Protein AF-A0A2V7YP14-F1 (afdb_monomer)

Nearest PDB structures (foldseek):
  4xvh-assembly1_A  TM=5.198E-01  e=1.723E-02  Chaetomium
  4fj0-assembly2_D  TM=4.001E-01  e=6.368E-02  Curvularia lunata
  8jj1-assembly1_B  TM=3.091E-01  e=5.991E-01  Homo sapiens
  4hxy-assembly1_A  TM=3.512E-01  e=1.432E+00  Streptomyces sp. HK803
  4hxy-assembly2_B  TM=4.100E-01  e=2.841E+00  Streptomyces sp. HK803

Secondary structure (DSSP, 8-state):
--TTSTTSSS----PPPHHHHTTSBPGGG-B-SSSGGG--SPPHHHHHHHHHHHTT---B-TTS-B-TT-BEEEEEESBHHHHHHHHHHHHHHHH-TTS-TTTEEEEE--BTT--SGGGSTTTHHHHHHHHIIIIITTTT--GGGEEEEEEE---SS----SSSTT-HHHHHHHHHHHHHHHHHHH-TT--EEEEE-----TT--SSSS-TTHHHHHHHHHHHHHHHHHHHHHHS----TTT----TTTTSS-EEEE------BTTB--TT-

pLDDT: mean 92.61, std 13.22, range [29.52, 98.94]

Structure (mmCIF, N/CA/C/O backbone):
data_AF-A0A2V7YP14-F1
#
_entry.id   AF-A0A2V7YP14-F1
#
loop_
_atom_site.group_PDB
_atom_site.id
_atom_site.type_symbol
_atom_site.label_atom_id
_atom_site.label_alt_id
_atom_site.label_comp_id
_atom_site.label_asym_id
_atom_site.label_entity_id
_atom_site.label_seq_id
_atom_site.pdbx_PDB_ins_code
_atom_site.Cartn_x
_atom_site.Cartn_y
_atom_site.Cartn_z
_atom_site.occupancy
_atom_site.B_iso_or_equiv
_atom_site.auth_seq_id
_atom_site.auth_comp_id
_atom_site.auth_asym_id
_atom_site.auth_atom_id
_atom_site.pdbx_PDB_model_num
ATOM 1 N N . MET A 1 1 ? 4.016 12.973 -39.812 1.00 40.44 1 MET A N 1
ATOM 2 C CA . MET A 1 1 ? 3.798 11.614 -39.272 1.00 40.44 1 MET A CA 1
ATOM 3 C C . MET A 1 1 ? 5.156 10.938 -39.253 1.00 40.44 1 MET A C 1
ATOM 5 O O . MET A 1 1 ? 5.637 10.530 -40.300 1.00 40.44 1 MET A O 1
ATOM 9 N N . ASN A 1 2 ? 5.838 10.985 -38.108 1.00 31.73 2 ASN A N 1
ATOM 10 C CA . ASN A 1 2 ? 7.250 10.614 -38.008 1.00 31.73 2 ASN A CA 1
ATOM 11 C C . ASN A 1 2 ? 7.376 9.122 -37.693 1.00 31.73 2 ASN A C 1
ATOM 13 O O . ASN A 1 2 ? 6.801 8.640 -36.719 1.00 31.73 2 ASN A O 1
ATOM 17 N N . GLY A 1 3 ? 8.146 8.415 -38.521 1.00 29.52 3 GLY A N 1
ATOM 18 C CA . GLY A 1 3 ? 8.345 6.961 -38.524 1.00 29.52 3 GLY A CA 1
ATOM 19 C C . GLY A 1 3 ? 9.030 6.351 -37.294 1.00 29.52 3 GLY A C 1
ATOM 20 O O . GLY A 1 3 ? 9.502 5.227 -37.384 1.00 29.52 3 GLY A O 1
ATOM 21 N N . ASN A 1 4 ? 9.046 7.043 -36.151 1.00 39.06 4 ASN A N 1
ATOM 22 C CA . ASN A 1 4 ? 9.537 6.512 -34.875 1.00 39.06 4 ASN A CA 1
ATOM 23 C C . ASN A 1 4 ? 8.432 5.871 -34.021 1.00 39.06 4 ASN A C 1
ATOM 25 O O . ASN A 1 4 ? 8.741 5.181 -33.058 1.00 39.06 4 ASN A O 1
ATOM 29 N N . VAL A 1 5 ? 7.154 6.044 -34.381 1.00 37.59 5 VAL A N 1
ATOM 30 C CA . VAL A 1 5 ? 6.031 5.387 -33.682 1.00 37.59 5 VAL A CA 1
ATOM 31 C C . VAL A 1 5 ? 5.830 3.939 -34.163 1.00 37.59 5 VAL A C 1
ATOM 33 O O . VAL A 1 5 ? 5.303 3.110 -33.430 1.00 37.59 5 VAL A O 1
ATOM 36 N N . LEU A 1 6 ? 6.311 3.586 -35.364 1.00 32.06 6 LEU A N 1
ATOM 37 C CA . LEU A 1 6 ? 6.122 2.242 -35.928 1.00 32.06 6 LEU A CA 1
ATOM 38 C C . LEU A 1 6 ? 7.100 1.175 -35.400 1.00 32.06 6 LEU A C 1
ATOM 40 O O . LEU A 1 6 ? 6.846 -0.008 -35.605 1.00 32.06 6 LEU A O 1
ATOM 44 N N . LEU A 1 7 ? 8.183 1.553 -34.709 1.00 31.78 7 LEU A N 1
ATOM 45 C CA . LEU A 1 7 ? 9.158 0.592 -34.165 1.00 31.78 7 LEU A CA 1
ATOM 46 C C . LEU A 1 7 ? 8.883 0.154 -32.716 1.00 31.78 7 LEU A C 1
ATOM 48 O O . LEU A 1 7 ? 9.524 -0.777 -32.243 1.00 31.78 7 LEU A O 1
ATOM 52 N N . ALA A 1 8 ? 7.904 0.752 -32.030 1.00 37.50 8 ALA A N 1
ATOM 53 C CA . ALA A 1 8 ? 7.493 0.325 -30.686 1.00 37.50 8 ALA A CA 1
ATOM 54 C C . ALA A 1 8 ? 6.423 -0.790 -30.693 1.00 37.50 8 ALA A C 1
ATOM 56 O O . ALA A 1 8 ? 6.075 -1.318 -29.643 1.00 37.50 8 ALA A O 1
ATOM 57 N N . ILE A 1 9 ? 5.908 -1.176 -31.868 1.00 39.56 9 ILE A N 1
ATOM 58 C CA . ILE A 1 9 ? 4.815 -2.161 -32.005 1.00 39.56 9 ILE A CA 1
ATOM 59 C C . ILE A 1 9 ? 5.338 -3.598 -32.231 1.00 39.56 9 ILE A C 1
ATOM 61 O O . ILE A 1 9 ? 4.572 -4.555 -32.219 1.00 39.56 9 ILE A O 1
ATOM 65 N N . LEU A 1 10 ? 6.652 -3.801 -32.362 1.00 35.38 10 LEU A N 1
ATOM 66 C CA . LEU A 1 10 ? 7.247 -5.101 -32.712 1.00 35.38 10 LEU A CA 1
ATOM 67 C C . LEU A 1 10 ? 8.386 -5.515 -31.768 1.00 35.38 10 LEU A C 1
ATOM 69 O O . LEU A 1 10 ? 9.453 -5.906 -32.219 1.00 35.38 10 LEU A O 1
ATOM 73 N N . ALA A 1 11 ? 8.151 -5.426 -30.456 1.00 40.97 11 ALA A N 1
ATOM 74 C CA . ALA A 1 11 ? 8.771 -6.280 -29.432 1.00 40.97 11 ALA A CA 1
ATOM 75 C C . ALA A 1 11 ? 8.178 -5.982 -28.042 1.00 40.97 11 ALA A C 1
ATOM 77 O O . ALA A 1 11 ? 8.911 -5.742 -27.087 1.00 40.97 11 ALA A O 1
ATOM 78 N N . VAL A 1 12 ? 6.851 -6.049 -27.877 1.00 46.91 12 VAL A N 1
ATOM 79 C CA . VAL A 1 12 ? 6.361 -6.524 -26.575 1.00 46.91 12 VAL A CA 1
ATOM 80 C C . VAL A 1 12 ? 6.662 -8.015 -26.600 1.00 46.91 12 VAL A C 1
ATOM 82 O O . VAL A 1 12 ? 5.845 -8.817 -27.048 1.00 46.91 12 VAL A O 1
ATOM 85 N N . SER A 1 13 ? 7.888 -8.396 -26.233 1.00 53.19 13 SER A N 1
ATOM 86 C CA . SER A 1 13 ? 8.121 -9.757 -25.771 1.00 53.19 13 SER A CA 1
ATOM 87 C C . SER A 1 13 ? 7.045 -10.008 -24.728 1.00 53.19 13 SER A C 1
ATOM 89 O O . SER A 1 13 ? 7.015 -9.292 -23.732 1.00 53.19 13 SER A O 1
ATOM 91 N N . ILE A 1 14 ? 6.129 -10.921 -25.047 1.00 71.81 14 ILE A N 1
ATOM 92 C CA . ILE A 1 14 ? 5.163 -11.590 -24.172 1.00 71.81 14 ILE A CA 1
ATOM 93 C C . ILE A 1 14 ? 5.682 -11.509 -22.723 1.00 71.81 14 ILE A C 1
ATOM 95 O O . ILE A 1 14 ? 6.568 -12.267 -22.332 1.00 71.81 14 ILE A O 1
ATOM 99 N N . LEU A 1 15 ? 5.253 -10.471 -21.986 1.00 85.00 15 LEU A N 1
ATOM 100 C CA . LEU A 1 15 ? 5.770 -10.193 -20.646 1.00 85.00 15 LEU A CA 1
ATOM 101 C C . LEU A 1 15 ? 5.211 -11.274 -19.734 1.00 85.00 15 LEU A C 1
ATOM 103 O O . LEU A 1 15 ? 3.998 -11.407 -19.594 1.00 85.00 15 LEU A O 1
ATOM 107 N N . ILE A 1 16 ? 6.096 -12.076 -19.153 1.00 89.06 16 ILE A N 1
ATOM 108 C CA . ILE A 1 16 ? 5.710 -13.087 -18.170 1.00 89.06 16 ILE A CA 1
ATOM 109 C C . ILE A 1 16 ? 5.219 -12.339 -16.926 1.00 89.06 16 ILE A C 1
ATOM 111 O O . ILE A 1 16 ? 5.916 -11.415 -16.508 1.00 89.06 16 ILE A O 1
ATOM 115 N N . PRO A 1 17 ? 4.065 -12.695 -16.329 1.00 92.81 17 PRO A N 1
ATOM 116 C CA . PRO A 1 17 ? 3.631 -12.104 -15.070 1.00 92.81 17 PRO A CA 1
ATOM 117 C C . PRO A 1 17 ? 4.761 -12.068 -14.041 1.00 92.81 17 PRO A C 1
ATOM 119 O O . PRO A 1 17 ? 5.557 -12.998 -13.939 1.00 92.81 17 PRO A O 1
ATOM 122 N N . PHE A 1 18 ? 4.856 -10.995 -13.264 1.00 93.38 18 PHE A N 1
ATOM 123 C CA . PHE A 1 18 ? 6.005 -10.763 -12.389 1.00 93.38 18 PHE A CA 1
ATOM 124 C C . PHE A 1 18 ? 6.169 -11.862 -11.330 1.00 93.38 18 PHE A C 1
ATOM 126 O O . PHE A 1 18 ? 7.298 -12.229 -11.006 1.00 93.38 18 PHE A O 1
ATOM 133 N N . ASN A 1 19 ? 5.064 -12.424 -10.828 1.00 94.00 19 ASN A N 1
ATOM 134 C CA . ASN A 1 19 ? 5.069 -13.584 -9.932 1.00 94.00 19 ASN A CA 1
ATOM 135 C C . ASN A 1 19 ? 5.523 -14.882 -10.632 1.00 94.00 19 ASN A C 1
ATOM 137 O O . ASN A 1 19 ? 6.062 -15.765 -9.972 1.00 94.00 19 ASN A O 1
ATOM 141 N N . ASP A 1 20 ? 5.387 -14.982 -11.951 1.00 93.06 20 ASP A N 1
ATOM 142 C CA . ASP A 1 20 ? 5.769 -16.162 -12.737 1.00 93.06 20 ASP A CA 1
ATOM 143 C C . ASP A 1 20 ? 7.162 -16.040 -13.369 1.00 93.06 20 ASP A C 1
ATOM 145 O O . ASP A 1 20 ? 7.777 -17.040 -13.734 1.00 93.06 20 ASP A O 1
ATOM 149 N N . LEU A 1 21 ? 7.690 -14.818 -13.483 1.00 91.06 21 LEU A N 1
ATOM 150 C CA . LEU A 1 21 ? 9.010 -14.555 -14.053 1.00 91.06 21 LEU A CA 1
ATOM 151 C C . LEU A 1 21 ? 10.129 -15.199 -13.210 1.00 91.06 21 LEU A C 1
ATOM 153 O O . LEU A 1 21 ? 11.147 -15.641 -13.749 1.00 91.06 21 LEU A O 1
ATOM 157 N N . GLY A 1 22 ? 9.939 -15.287 -11.890 1.00 87.62 22 GLY A N 1
ATOM 158 C CA . GLY A 1 22 ? 10.875 -15.943 -10.978 1.00 87.62 22 GLY A CA 1
ATOM 159 C C . GLY A 1 22 ? 12.315 -15.415 -11.111 1.00 87.62 22 GLY A C 1
ATOM 160 O O . GLY A 1 22 ? 12.514 -14.204 -11.226 1.00 87.62 22 GLY A O 1
ATOM 161 N N . PRO A 1 23 ? 13.343 -16.285 -11.112 1.00 84.50 23 PRO A N 1
ATOM 162 C CA . PRO A 1 23 ? 14.739 -15.873 -11.265 1.00 84.50 23 PRO A CA 1
ATOM 163 C C . PRO A 1 23 ? 15.136 -15.595 -12.723 1.00 84.50 23 PRO A C 1
ATOM 165 O O . PRO A 1 23 ? 16.305 -15.316 -12.991 1.00 84.50 23 PRO A O 1
ATOM 168 N N . SER A 1 24 ? 14.212 -15.688 -13.686 1.00 83.88 24 SER A N 1
ATOM 169 C CA . SER A 1 24 ? 14.512 -15.272 -15.057 1.00 83.88 24 SER A CA 1
ATOM 170 C C . SER A 1 24 ? 14.592 -13.744 -15.125 1.00 83.88 24 SER A C 1
ATOM 172 O O . SER A 1 24 ? 13.789 -13.055 -14.491 1.00 83.88 24 SER A O 1
ATOM 174 N N . PRO A 1 25 ? 15.571 -13.181 -15.851 1.00 80.31 25 PRO A N 1
ATOM 175 C CA . PRO A 1 25 ? 15.725 -11.742 -15.907 1.00 80.31 25 PRO A CA 1
ATOM 176 C C . PRO A 1 25 ? 14.619 -11.122 -16.771 1.00 80.31 25 PRO A C 1
ATOM 178 O O . PRO A 1 25 ? 14.436 -11.479 -17.934 1.00 80.31 25 PRO A O 1
ATOM 181 N N . TYR A 1 26 ? 13.925 -10.134 -16.215 1.00 85.94 26 TYR A N 1
ATOM 182 C CA . TYR A 1 26 ? 13.406 -9.011 -16.983 1.00 85.94 26 TYR A CA 1
ATOM 183 C C . TYR A 1 26 ? 14.579 -8.240 -17.615 1.00 85.94 26 TYR A C 1
ATOM 185 O O . TYR A 1 26 ? 15.753 -8.444 -17.277 1.00 85.94 26 TYR A O 1
ATOM 193 N N . ALA A 1 27 ? 14.264 -7.329 -18.536 1.00 78.50 27 ALA A N 1
ATOM 194 C CA . ALA A 1 27 ? 15.242 -6.425 -19.118 1.00 78.50 27 ALA A CA 1
ATOM 195 C C . ALA A 1 27 ? 16.160 -5.814 -18.040 1.00 78.50 27 ALA A C 1
ATOM 197 O O . ALA A 1 27 ? 15.753 -5.548 -16.907 1.00 78.50 27 ALA A O 1
ATOM 198 N N . TYR A 1 28 ? 17.428 -5.609 -18.408 1.00 84.31 28 TYR A N 1
ATOM 199 C CA . TYR A 1 28 ? 18.448 -4.974 -17.560 1.00 84.31 28 TYR A CA 1
ATOM 200 C C . TYR A 1 28 ? 18.884 -5.785 -16.325 1.00 84.31 28 TYR A C 1
ATOM 202 O O . TYR A 1 28 ? 19.613 -5.265 -15.484 1.00 84.31 28 TYR A O 1
ATOM 210 N N . GLY A 1 29 ? 18.501 -7.065 -16.239 1.00 84.56 29 GLY A N 1
ATOM 211 C CA . GLY A 1 29 ? 18.963 -7.980 -15.191 1.00 84.56 2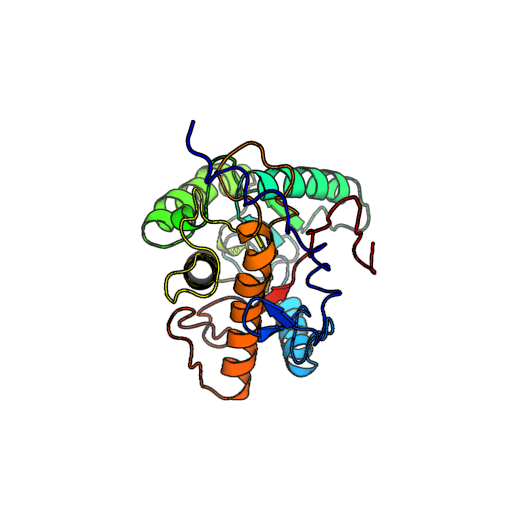9 GLY A CA 1
ATOM 212 C C . GLY A 1 29 ? 18.156 -7.912 -13.894 1.00 84.56 29 GLY A C 1
ATOM 213 O O . GLY A 1 29 ? 18.603 -8.436 -12.876 1.00 84.56 29 GLY A O 1
ATOM 214 N N . TYR A 1 30 ? 16.979 -7.281 -13.911 1.00 89.75 30 TYR A N 1
ATOM 215 C CA . TYR A 1 30 ? 16.033 -7.381 -12.800 1.00 89.75 30 TYR A CA 1
ATOM 216 C C . TYR A 1 30 ? 15.313 -8.720 -12.837 1.00 89.75 30 TYR A C 1
ATOM 218 O O . TYR A 1 30 ? 15.004 -9.220 -13.907 1.00 89.75 30 TYR A O 1
ATOM 226 N N . PHE A 1 31 ? 14.995 -9.284 -11.679 1.00 90.19 31 PHE A N 1
ATOM 227 C CA . PHE A 1 31 ? 14.296 -10.565 -11.588 1.00 90.19 31 PHE A CA 1
ATOM 228 C C . PHE A 1 31 ? 12.824 -10.370 -11.220 1.00 90.19 31 PHE A C 1
ATOM 230 O O . PHE A 1 31 ? 12.442 -9.326 -10.681 1.00 90.19 31 PHE A O 1
ATOM 237 N N . GLY A 1 32 ? 12.013 -11.390 -11.479 1.00 91.44 32 GLY A N 1
ATOM 238 C CA . GLY A 1 32 ? 10.647 -11.502 -10.980 1.00 91.44 32 GLY A CA 1
ATOM 239 C C . GLY A 1 32 ? 10.585 -12.079 -9.571 1.00 91.44 32 GLY A C 1
ATOM 240 O O . GLY A 1 32 ? 11.574 -12.053 -8.833 1.00 91.44 32 GLY A O 1
ATOM 241 N N . GLY A 1 33 ? 9.415 -12.604 -9.220 1.00 94.38 33 GLY A N 1
ATOM 242 C CA . GLY A 1 33 ? 9.059 -13.068 -7.885 1.00 94.38 33 GLY A CA 1
ATOM 243 C C . GLY A 1 33 ? 8.666 -11.914 -6.969 1.00 94.38 33 GLY A C 1
ATOM 244 O O . GLY A 1 33 ? 9.296 -10.853 -6.963 1.00 94.38 33 GLY A O 1
ATOM 245 N N . LEU A 1 34 ? 7.618 -12.115 -6.174 1.00 96.25 34 LEU A N 1
ATOM 246 C CA . LEU A 1 34 ? 7.132 -11.097 -5.241 1.00 96.25 34 LEU A CA 1
ATOM 247 C C . LEU A 1 34 ? 8.150 -10.816 -4.113 1.00 96.25 34 LEU A C 1
ATOM 249 O O . LEU A 1 34 ? 8.318 -9.677 -3.679 1.00 96.25 34 LEU A O 1
ATOM 253 N N . TYR A 1 35 ? 8.889 -11.823 -3.667 1.00 96.94 35 TYR A N 1
ATOM 254 C CA . TYR A 1 35 ? 9.833 -11.740 -2.553 1.00 96.94 35 TYR A CA 1
ATOM 255 C C . TYR A 1 35 ? 11.266 -12.043 -3.004 1.00 96.94 35 TYR A C 1
ATOM 257 O O . TYR A 1 35 ? 11.646 -11.747 -4.135 1.00 96.94 35 TYR A O 1
ATOM 265 N N . GLU A 1 36 ? 12.111 -12.515 -2.096 1.00 94.44 36 GLU A N 1
ATOM 266 C CA . GLU A 1 36 ? 13.539 -12.748 -2.314 1.00 94.44 36 GLU A CA 1
ATOM 267 C C . GLU A 1 36 ? 13.773 -13.886 -3.316 1.00 94.44 36 GLU A C 1
ATOM 269 O O . GLU A 1 36 ? 12.926 -14.762 -3.484 1.00 94.44 36 GLU A O 1
ATOM 274 N N . ASP A 1 37 ? 14.904 -13.835 -4.024 1.00 90.62 37 ASP A N 1
ATOM 275 C CA . ASP A 1 37 ? 15.408 -14.922 -4.881 1.00 90.62 37 ASP A CA 1
ATOM 276 C C . ASP A 1 37 ? 14.438 -15.441 -5.961 1.00 90.62 37 ASP A C 1
ATOM 278 O O . ASP A 1 37 ? 14.515 -16.586 -6.400 1.00 90.62 37 ASP A O 1
ATOM 282 N N . GLY A 1 38 ? 13.508 -14.594 -6.411 1.00 91.31 38 GLY A N 1
ATOM 283 C CA . GLY A 1 38 ? 12.508 -14.981 -7.410 1.00 91.31 38 GLY A CA 1
ATOM 284 C C . GLY A 1 38 ? 11.322 -15.764 -6.842 1.00 91.31 38 GLY A C 1
ATOM 285 O O . GLY A 1 38 ? 10.523 -16.293 -7.608 1.00 91.31 38 GLY A O 1
ATOM 286 N N . SER A 1 39 ? 11.187 -15.839 -5.519 1.00 94.38 39 SER A N 1
ATOM 287 C CA . SER A 1 39 ? 10.095 -16.536 -4.841 1.00 94.38 39 SER A CA 1
ATOM 288 C C . SER A 1 39 ? 8.838 -15.673 -4.710 1.00 94.38 39 SER A C 1
ATOM 290 O O . SER A 1 39 ? 8.912 -14.451 -4.595 1.00 94.38 39 SER A O 1
ATOM 292 N N . ASN A 1 40 ? 7.673 -16.319 -4.640 1.00 96.00 40 ASN A N 1
ATOM 293 C CA . ASN A 1 40 ? 6.413 -15.692 -4.215 1.00 96.00 40 ASN A CA 1
ATOM 294 C C . ASN A 1 40 ? 6.092 -15.956 -2.739 1.00 96.00 40 ASN A C 1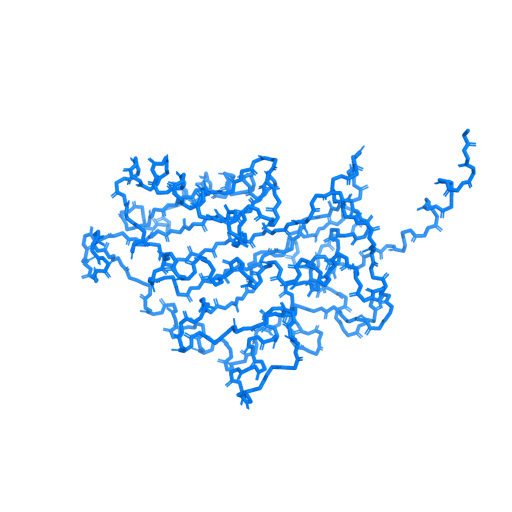
ATOM 296 O O . ASN A 1 40 ? 5.096 -15.460 -2.216 1.00 96.00 40 ASN A O 1
ATOM 300 N N . THR A 1 41 ? 6.930 -16.732 -2.054 1.00 96.25 41 THR A N 1
ATOM 301 C CA . THR A 1 41 ? 6.775 -17.035 -0.635 1.00 96.25 41 THR A CA 1
ATOM 302 C C . THR A 1 41 ? 7.341 -15.901 0.202 1.00 96.25 41 THR A C 1
ATOM 304 O O . THR A 1 41 ? 8.502 -15.520 0.060 1.00 96.25 41 THR A O 1
ATOM 307 N N . ILE A 1 42 ? 6.520 -15.390 1.114 1.00 97.94 42 ILE A N 1
ATOM 308 C CA . ILE A 1 42 ? 6.962 -14.426 2.112 1.00 97.94 42 ILE A CA 1
ATOM 309 C C . ILE A 1 42 ? 8.064 -15.042 2.998 1.00 97.94 42 ILE A C 1
ATOM 311 O O . ILE A 1 42 ? 7.887 -16.160 3.491 1.00 97.94 42 ILE A O 1
ATOM 315 N N . PRO A 1 43 ? 9.199 -14.356 3.227 1.00 98.44 43 PRO A N 1
ATOM 316 C CA . PRO A 1 43 ? 10.244 -14.887 4.094 1.00 98.44 43 PRO A CA 1
ATOM 317 C C . PRO A 1 43 ? 9.735 -15.133 5.518 1.00 98.44 43 PRO A C 1
ATOM 319 O O . PRO A 1 43 ? 8.922 -14.365 6.032 1.00 98.44 43 PRO A O 1
ATOM 322 N N . ALA A 1 44 ? 10.198 -16.212 6.155 1.00 98.38 44 ALA A N 1
ATOM 323 C CA . ALA A 1 44 ? 9.616 -16.712 7.405 1.00 98.38 44 ALA A CA 1
ATOM 324 C C . ALA A 1 44 ? 9.667 -15.699 8.563 1.00 98.38 44 ALA A C 1
ATOM 326 O O . ALA A 1 44 ? 8.712 -15.578 9.330 1.00 98.38 44 ALA A O 1
ATOM 327 N N . ASP A 1 45 ? 10.756 -14.945 8.674 1.00 98.31 45 ASP A N 1
ATOM 328 C CA . ASP A 1 45 ? 10.922 -13.881 9.664 1.00 98.31 45 ASP A CA 1
ATOM 329 C C . ASP A 1 45 ? 10.011 -12.678 9.377 1.00 98.31 45 ASP A C 1
ATOM 331 O O . ASP A 1 45 ? 9.378 -12.147 10.292 1.00 98.31 45 ASP A O 1
ATOM 335 N N . HIS A 1 46 ? 9.866 -12.300 8.104 1.00 98.69 46 HIS A N 1
ATOM 336 C CA . HIS A 1 46 ? 8.947 -11.241 7.687 1.00 98.69 46 HIS A CA 1
ATOM 337 C C . HIS A 1 46 ? 7.484 -11.635 7.920 1.00 98.69 46 HIS A C 1
ATOM 339 O O . HIS A 1 46 ? 6.700 -10.820 8.403 1.00 98.69 46 HIS A O 1
ATOM 345 N N . LEU A 1 47 ? 7.122 -12.896 7.661 1.00 98.69 47 LEU A N 1
ATOM 346 C CA . LEU A 1 47 ? 5.804 -13.455 7.974 1.00 98.69 47 LEU A CA 1
ATOM 347 C C . LEU A 1 47 ? 5.532 -13.461 9.479 1.00 98.69 47 LEU A C 1
ATOM 349 O O . LEU A 1 47 ? 4.463 -13.026 9.902 1.00 98.69 47 LEU A O 1
ATOM 353 N N . ALA A 1 48 ? 6.485 -13.912 10.297 1.00 98.75 48 ALA A N 1
ATOM 354 C CA . ALA A 1 48 ? 6.341 -13.906 11.752 1.00 98.75 48 ALA A CA 1
ATOM 355 C C . ALA A 1 48 ? 6.138 -12.481 12.300 1.00 98.75 48 ALA A C 1
ATOM 357 O O . ALA A 1 48 ? 5.288 -12.257 13.173 1.00 98.75 48 ALA A O 1
ATOM 358 N N . ALA A 1 49 ? 6.856 -11.497 11.748 1.00 98.75 49 ALA A N 1
ATOM 359 C CA . ALA A 1 49 ? 6.641 -10.089 12.061 1.00 98.75 49 ALA A CA 1
ATOM 360 C C . ALA A 1 49 ? 5.242 -9.621 11.629 1.00 98.75 49 ALA A C 1
ATOM 362 O O . ALA A 1 49 ? 4.544 -8.989 12.421 1.00 98.75 49 ALA A O 1
ATOM 363 N N . GLY A 1 50 ? 4.796 -9.984 10.424 1.00 98.69 50 GLY A N 1
ATOM 364 C CA . GLY A 1 50 ? 3.456 -9.677 9.919 1.00 98.69 50 GLY A CA 1
ATOM 365 C C . GLY A 1 50 ? 2.339 -10.247 10.790 1.00 98.69 50 GLY A C 1
ATOM 366 O O . GLY A 1 50 ? 1.417 -9.521 11.148 1.00 98.69 50 GLY A O 1
ATOM 367 N N . LEU A 1 51 ? 2.451 -11.506 11.219 1.00 98.75 51 LEU A N 1
ATOM 368 C CA . LEU A 1 51 ? 1.504 -12.135 12.149 1.00 98.75 51 LEU A CA 1
ATOM 369 C C . LEU A 1 51 ? 1.486 -11.428 13.512 1.00 98.75 51 LEU A C 1
ATOM 371 O O . LEU A 1 51 ? 0.417 -11.198 14.076 1.00 98.75 51 LEU A O 1
ATOM 375 N N . SER A 1 52 ? 2.652 -11.006 14.010 1.00 98.62 52 SER A N 1
ATOM 376 C CA . SER A 1 52 ? 2.744 -10.212 15.243 1.00 98.62 52 SER A CA 1
ATOM 377 C C . SER A 1 52 ? 2.058 -8.849 15.102 1.00 98.62 52 SER A C 1
ATOM 379 O O . SER A 1 52 ? 1.423 -8.375 16.040 1.00 98.62 52 SER A O 1
ATOM 381 N N . ARG A 1 53 ? 2.142 -8.218 13.924 1.00 98.62 53 ARG A N 1
ATOM 382 C CA . ARG A 1 53 ? 1.436 -6.963 13.614 1.00 98.62 53 ARG A CA 1
ATOM 383 C C . ARG A 1 53 ? -0.061 -7.174 13.454 1.00 98.62 53 ARG A C 1
ATOM 385 O O . ARG A 1 53 ? -0.836 -6.365 13.958 1.00 98.62 53 ARG A O 1
ATOM 392 N N . ALA A 1 54 ? -0.461 -8.269 12.817 1.00 98.62 54 ALA A N 1
ATOM 393 C CA . ALA A 1 54 ? -1.858 -8.639 12.651 1.00 98.62 54 ALA A CA 1
ATOM 394 C C . ALA A 1 54 ? -2.552 -8.850 14.004 1.00 98.62 54 ALA A C 1
ATOM 396 O O . ALA A 1 54 ? -3.671 -8.386 14.188 1.00 98.62 54 ALA A O 1
ATOM 397 N N . ALA A 1 55 ? -1.863 -9.439 14.986 1.00 98.50 55 ALA A N 1
ATOM 398 C CA . ALA A 1 55 ? -2.384 -9.606 16.344 1.00 98.50 55 ALA A CA 1
ATOM 399 C C . ALA A 1 55 ? -2.679 -8.277 17.079 1.00 98.50 55 ALA A C 1
ATOM 401 O O . ALA A 1 55 ? -3.403 -8.272 18.072 1.00 98.50 55 ALA A O 1
ATOM 402 N N . LEU A 1 56 ? -2.135 -7.146 16.607 1.00 98.25 56 LEU A N 1
ATOM 403 C CA . LEU A 1 56 ? -2.407 -5.809 17.154 1.00 98.25 56 LEU A CA 1
ATOM 404 C C . LEU A 1 56 ? -3.611 -5.118 16.494 1.00 98.25 56 LEU A C 1
ATOM 406 O O . LEU A 1 56 ? -4.016 -4.037 16.946 1.00 98.25 56 LEU A O 1
ATOM 410 N N . ILE A 1 57 ? -4.160 -5.713 15.432 1.00 98.75 57 ILE A N 1
ATOM 411 C CA . ILE A 1 57 ? -5.373 -5.249 14.766 1.00 98.75 57 ILE A CA 1
ATOM 412 C C . ILE A 1 57 ? -6.561 -5.742 15.585 1.00 98.75 57 ILE A C 1
ATOM 414 O O . ILE A 1 57 ? -6.901 -6.921 15.583 1.00 98.75 57 ILE A O 1
ATOM 418 N N . VAL A 1 58 ? -7.180 -4.818 16.307 1.00 98.56 58 VAL A N 1
ATOM 419 C CA . VAL A 1 58 ? -8.312 -5.090 17.199 1.00 98.56 58 VAL A CA 1
ATOM 420 C C . VAL A 1 58 ? -9.331 -3.966 17.068 1.00 98.56 58 VAL A C 1
ATOM 422 O O . VAL A 1 58 ? -8.951 -2.858 16.681 1.00 98.56 58 VAL A O 1
ATOM 425 N N . PRO A 1 59 ? -10.613 -4.182 17.390 1.00 98.75 59 PRO A N 1
ATOM 426 C CA . PRO A 1 59 ? -11.576 -3.090 17.394 1.00 98.75 59 PRO A CA 1
ATOM 427 C C . PRO A 1 59 ? -11.128 -1.993 18.371 1.00 98.75 59 PRO A C 1
ATOM 429 O O . PRO A 1 59 ? -10.731 -2.271 19.506 1.00 98.75 59 PRO A O 1
ATOM 432 N N . ARG A 1 60 ? -11.115 -0.737 17.909 1.00 98.75 60 ARG A N 1
ATOM 433 C CA . ARG A 1 60 ? -10.660 0.432 18.681 1.00 98.75 60 ARG A CA 1
ATOM 434 C C . ARG A 1 60 ? -11.752 1.476 18.795 1.00 98.75 60 ARG A C 1
ATOM 436 O O . ARG A 1 60 ? -12.537 1.640 17.868 1.00 98.75 60 ARG A O 1
ATOM 443 N N . ASP A 1 61 ? -11.811 2.193 19.905 1.00 98.75 61 ASP A N 1
ATOM 444 C CA . ASP A 1 61 ? -12.667 3.371 20.039 1.00 98.75 61 ASP A CA 1
ATOM 445 C C . ASP A 1 61 ? -12.148 4.554 19.194 1.00 98.75 61 ASP A C 1
ATOM 447 O O . ASP A 1 61 ? -11.089 4.486 18.561 1.00 98.75 61 ASP A O 1
ATOM 451 N N . SER A 1 62 ? -12.882 5.669 19.187 1.00 98.25 62 SER A N 1
ATOM 452 C CA . SER A 1 62 ? -12.501 6.876 18.439 1.00 98.25 62 SER A CA 1
ATOM 453 C C . SER A 1 62 ? -11.190 7.513 18.926 1.00 98.25 62 SER A C 1
ATOM 455 O O . SER A 1 62 ? -10.543 8.240 18.164 1.00 98.25 62 SER A O 1
ATOM 457 N N . ASN A 1 63 ? -10.751 7.208 20.150 1.00 98.38 63 ASN A N 1
ATOM 458 C CA . ASN A 1 63 ? -9.478 7.647 20.719 1.00 98.38 63 ASN A CA 1
ATOM 459 C C . ASN A 1 63 ? -8.312 6.702 20.388 1.00 98.38 63 ASN A C 1
ATOM 461 O O . ASN A 1 63 ? -7.161 7.054 20.659 1.00 98.38 63 ASN A O 1
ATOM 465 N N . GLY A 1 64 ? -8.580 5.564 19.741 1.00 98.38 64 GLY A N 1
ATOM 466 C CA . GLY A 1 64 ? -7.590 4.574 19.324 1.00 98.38 64 GLY A CA 1
ATOM 467 C C . GLY A 1 64 ? -7.287 3.501 20.371 1.00 98.38 64 GLY A C 1
ATOM 468 O O . GLY A 1 64 ? -6.360 2.710 20.162 1.00 98.38 64 GLY A O 1
ATOM 469 N N . HIS A 1 65 ? -8.029 3.448 21.478 1.00 98.50 65 HIS A N 1
ATOM 470 C CA . HIS A 1 65 ? -7.863 2.422 22.507 1.00 98.50 65 HIS A CA 1
ATOM 471 C C . HIS A 1 65 ? -8.649 1.160 22.137 1.00 98.50 65 HIS A C 1
ATOM 473 O O . HIS A 1 65 ? -9.751 1.282 21.604 1.00 98.50 65 HIS A O 1
ATOM 479 N N . PRO A 1 66 ? -8.120 -0.053 22.394 1.00 98.50 66 PRO A N 1
ATOM 480 C CA . PRO A 1 66 ? -8.881 -1.283 22.196 1.00 98.50 66 PRO A CA 1
ATOM 481 C C . PRO A 1 66 ? -10.225 -1.236 22.933 1.00 98.50 66 PRO A C 1
ATOM 483 O O . PRO A 1 66 ? -10.275 -0.882 24.110 1.00 98.50 66 PRO A O 1
ATOM 486 N N . SER A 1 67 ? -11.303 -1.594 22.244 1.00 98.25 67 SER A N 1
ATOM 487 C CA . SER A 1 67 ? -12.661 -1.599 22.789 1.00 98.25 67 SER A CA 1
ATOM 488 C C . SER A 1 67 ? -13.483 -2.695 22.112 1.00 98.25 67 SER A C 1
ATOM 490 O O . SER A 1 67 ? -13.507 -2.716 20.886 1.00 98.25 67 SER A O 1
ATOM 492 N N . PRO A 1 68 ? -14.210 -3.557 22.848 1.00 96.25 68 PRO A N 1
ATOM 493 C CA . PRO A 1 68 ? -15.072 -4.580 22.247 1.00 96.25 68 PRO A CA 1
ATOM 494 C C . PRO A 1 68 ? -16.155 -4.033 21.305 1.00 96.25 68 PRO A C 1
ATOM 496 O O . PRO A 1 68 ? -16.578 -4.736 20.399 1.00 96.25 68 PRO A O 1
ATOM 499 N N . SER A 1 69 ? -16.592 -2.784 21.497 1.00 96.62 69 SER A N 1
ATOM 500 C CA . SER A 1 69 ? -17.549 -2.086 20.619 1.00 96.62 69 SER A CA 1
ATOM 501 C C . SER A 1 69 ? -16.877 -1.150 19.607 1.00 96.62 69 SER A C 1
ATOM 503 O O . SER A 1 69 ? -17.538 -0.337 18.957 1.00 96.62 69 SER A O 1
ATOM 505 N N . GLY A 1 70 ? -15.547 -1.206 19.523 1.00 98.38 70 GLY A N 1
ATOM 506 C CA . GLY A 1 70 ? -14.744 -0.381 18.639 1.00 98.38 70 GLY A CA 1
ATOM 507 C C . GLY A 1 70 ? -14.859 -0.780 17.170 1.00 98.38 70 GLY A C 1
ATOM 508 O O . GLY A 1 70 ? -15.618 -1.667 16.793 1.00 98.38 70 GLY A O 1
ATOM 509 N N . LYS A 1 71 ? -14.057 -0.121 16.332 1.00 98.81 71 LYS A N 1
ATOM 510 C CA . LYS A 1 71 ? -13.974 -0.371 14.893 1.00 98.81 71 LYS A CA 1
ATOM 511 C C . LYS A 1 71 ? -12.548 -0.676 14.453 1.00 98.81 71 LYS A C 1
ATOM 513 O O . LYS A 1 71 ? -11.577 -0.208 15.055 1.00 98.81 71 LYS A O 1
ATOM 518 N N . ILE A 1 72 ? -12.442 -1.442 13.379 1.00 98.88 72 ILE A N 1
ATOM 519 C CA . ILE A 1 72 ? -11.233 -1.697 12.606 1.00 98.88 72 ILE A CA 1
ATOM 520 C C . ILE A 1 72 ? -11.453 -1.050 11.246 1.00 98.88 72 ILE A C 1
ATOM 522 O O . ILE A 1 72 ? -12.265 -1.532 10.461 1.00 98.88 72 ILE A O 1
ATOM 526 N N . VAL A 1 73 ? -10.751 0.046 10.960 1.00 98.88 73 VAL A N 1
ATOM 527 C CA . VAL A 1 73 ? -10.855 0.690 9.650 1.00 98.88 73 VAL A CA 1
ATOM 528 C C . VAL A 1 73 ? -9.815 0.098 8.697 1.00 98.88 73 VAL A C 1
ATOM 530 O O . VAL A 1 73 ? -8.607 0.159 8.961 1.00 98.88 73 VAL A O 1
ATOM 533 N N . PHE A 1 74 ? -10.312 -0.458 7.591 1.00 98.81 74 PHE A N 1
ATOM 534 C CA . PHE A 1 74 ? -9.546 -0.879 6.420 1.00 98.81 74 PHE A CA 1
ATOM 535 C C . PHE A 1 74 ? -9.645 0.215 5.353 1.00 98.81 74 PHE A C 1
ATOM 537 O O . PHE A 1 74 ? -10.735 0.512 4.864 1.00 98.81 74 PHE A O 1
ATOM 544 N N . LEU A 1 75 ? -8.517 0.826 5.000 1.00 98.81 75 LEU A N 1
ATOM 545 C CA . LEU A 1 75 ? -8.444 1.933 4.047 1.00 98.81 75 LEU A CA 1
ATOM 546 C C . LEU A 1 75 ? -7.884 1.451 2.704 1.00 98.81 75 LEU A C 1
ATOM 548 O O . LEU A 1 75 ? -6.880 0.746 2.687 1.00 98.81 75 LEU A O 1
ATOM 552 N N . THR A 1 76 ? -8.440 1.878 1.573 1.00 98.75 76 THR A N 1
ATOM 553 C CA . THR A 1 76 ? -7.748 1.754 0.277 1.00 98.75 76 THR A CA 1
ATOM 554 C C . THR A 1 76 ? -7.214 3.106 -0.172 1.00 98.75 76 THR A C 1
ATOM 556 O O . THR A 1 76 ? -7.895 4.121 -0.041 1.00 98.75 76 THR A O 1
ATOM 559 N N . ALA A 1 77 ? -5.980 3.143 -0.672 1.00 98.75 77 ALA A N 1
ATOM 560 C CA . ALA A 1 77 ? -5.314 4.356 -1.137 1.00 98.75 77 ALA A CA 1
ATOM 561 C C . ALA A 1 77 ? -4.699 4.121 -2.516 1.00 98.75 77 ALA A C 1
ATOM 563 O O . ALA A 1 77 ? -4.012 3.128 -2.746 1.00 98.75 77 ALA A O 1
ATOM 564 N N . GLY A 1 78 ? -4.930 5.042 -3.442 1.00 98.19 78 GLY A N 1
ATOM 565 C CA . GLY A 1 78 ? -4.437 4.888 -4.800 1.00 98.19 78 GLY A CA 1
ATOM 566 C C . GLY A 1 78 ? -5.102 5.822 -5.787 1.00 98.19 78 GLY A C 1
ATOM 567 O O . GLY A 1 78 ? -5.438 6.959 -5.451 1.00 98.19 78 GLY A O 1
ATOM 568 N N . PHE A 1 79 ? -5.273 5.327 -7.005 1.00 96.88 79 PHE A N 1
ATOM 569 C CA . PHE A 1 79 ? -5.803 6.066 -8.147 1.00 96.88 79 PHE A CA 1
ATOM 570 C C . PHE A 1 79 ? -7.107 5.435 -8.655 1.00 96.88 79 PHE A C 1
ATOM 572 O O . PHE A 1 79 ? -7.657 4.536 -8.021 1.00 96.88 79 PHE A O 1
ATOM 579 N N . GLY A 1 80 ? -7.616 5.892 -9.798 1.00 96.00 80 GLY A N 1
ATOM 580 C CA . GLY A 1 80 ? -8.931 5.487 -10.307 1.00 96.00 80 GLY A CA 1
ATOM 581 C C . GLY A 1 80 ? -9.131 3.984 -10.519 1.00 96.00 80 GLY A C 1
ATOM 582 O O . GLY A 1 80 ? -10.222 3.454 -10.318 1.00 96.00 80 GLY A O 1
ATOM 583 N N . GLU A 1 81 ? -8.081 3.252 -10.892 1.00 94.06 81 GLU A N 1
ATOM 584 C CA . GLU A 1 81 ? -8.156 1.790 -10.991 1.00 94.06 81 GLU A CA 1
ATOM 585 C C . GLU A 1 81 ? -8.317 1.144 -9.615 1.00 94.06 81 GLU A C 1
ATOM 587 O O . GLU A 1 81 ? -9.201 0.309 -9.424 1.00 94.06 81 GLU A O 1
ATOM 592 N N . THR A 1 82 ? -7.527 1.594 -8.640 1.00 97.31 82 THR A N 1
ATOM 593 C CA . THR A 1 82 ? -7.633 1.166 -7.245 1.00 97.31 82 THR A CA 1
ATOM 594 C C . THR A 1 82 ? -9.022 1.454 -6.698 1.00 97.31 82 THR A C 1
ATOM 596 O O . THR A 1 82 ? -9.598 0.595 -6.038 1.00 97.31 82 THR A O 1
ATOM 599 N N . GLU A 1 83 ? -9.592 2.621 -7.008 1.00 98.06 83 GLU A N 1
ATOM 600 C CA . GLU A 1 83 ? -10.950 2.996 -6.613 1.00 98.06 83 GLU A CA 1
ATOM 601 C C . GLU A 1 83 ? -11.976 1.986 -7.141 1.00 98.06 83 GLU A C 1
ATOM 603 O O . GLU A 1 83 ? -12.759 1.440 -6.361 1.00 98.06 83 GLU A O 1
ATOM 608 N N . ARG A 1 84 ? -11.941 1.685 -8.444 1.00 97.50 84 ARG A N 1
ATOM 609 C CA . ARG A 1 84 ? -12.868 0.734 -9.078 1.00 97.50 84 ARG A CA 1
ATOM 610 C C . ARG A 1 84 ? -12.741 -0.675 -8.512 1.00 97.50 84 ARG A C 1
ATOM 612 O O . ARG A 1 84 ? -13.759 -1.289 -8.195 1.00 97.50 84 ARG A O 1
ATOM 619 N N . ILE A 1 85 ? -11.516 -1.182 -8.371 1.00 97.06 85 ILE A N 1
ATOM 620 C CA . ILE A 1 85 ? -11.294 -2.532 -7.839 1.00 97.06 85 ILE A CA 1
ATOM 621 C C . ILE A 1 85 ? -11.712 -2.587 -6.365 1.00 97.06 85 ILE A C 1
ATOM 623 O O . ILE A 1 85 ? -12.357 -3.546 -5.950 1.00 97.06 85 ILE A O 1
ATOM 627 N N . SER A 1 86 ? -11.422 -1.539 -5.588 1.00 98.00 86 SER A N 1
ATOM 628 C CA . SER A 1 86 ? -11.848 -1.436 -4.187 1.00 98.00 86 SER A CA 1
ATOM 629 C C . SER A 1 86 ? -13.367 -1.430 -4.053 1.00 98.00 86 SER A C 1
ATOM 631 O O . SER A 1 86 ? -13.890 -2.121 -3.187 1.00 98.00 86 SER A O 1
ATOM 633 N N . ASN A 1 87 ? -14.088 -0.715 -4.922 1.00 98.19 87 ASN A N 1
ATOM 634 C CA . ASN A 1 87 ? -15.552 -0.714 -4.911 1.00 98.19 87 ASN A CA 1
ATOM 635 C C . ASN A 1 87 ? -16.114 -2.124 -5.139 1.00 98.19 87 ASN A C 1
ATOM 637 O O . ASN A 1 87 ? -16.921 -2.589 -4.335 1.00 98.19 87 ASN A O 1
ATOM 641 N N . ALA A 1 88 ? -15.615 -2.835 -6.156 1.00 98.00 88 ALA A N 1
ATOM 642 C CA . ALA A 1 88 ? -16.021 -4.214 -6.425 1.00 98.00 88 ALA A CA 1
ATOM 643 C C . ALA A 1 88 ? -15.665 -5.165 -5.266 1.00 98.00 88 ALA A C 1
ATOM 645 O O . ALA A 1 88 ? -16.485 -5.982 -4.849 1.00 98.00 88 ALA A O 1
ATOM 646 N N . PHE A 1 89 ? -14.462 -5.037 -4.699 1.00 97.31 89 PHE A N 1
ATOM 647 C CA . PHE A 1 89 ? -14.046 -5.812 -3.532 1.00 97.31 89 PHE A CA 1
ATOM 648 C C . PHE A 1 89 ? -14.948 -5.545 -2.319 1.00 97.31 89 PHE A C 1
ATOM 650 O O . PHE A 1 89 ? -15.365 -6.485 -1.647 1.00 97.31 89 PHE A O 1
ATOM 657 N N . PHE A 1 90 ? -15.301 -4.287 -2.056 1.00 97.62 90 PHE A N 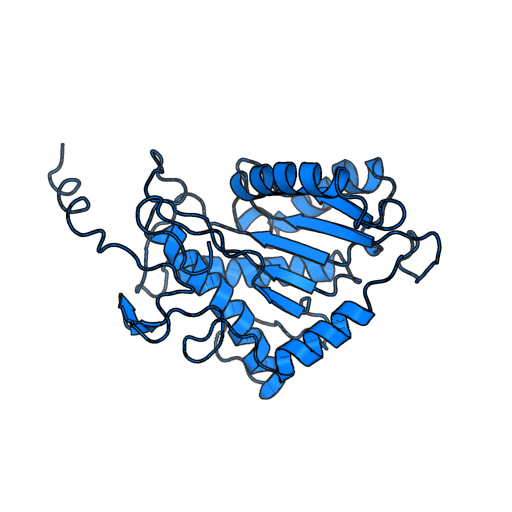1
ATOM 658 C CA . PHE A 1 90 ? -16.161 -3.923 -0.932 1.00 97.62 90 PHE A CA 1
ATOM 659 C C . PHE A 1 90 ? -17.607 -4.382 -1.130 1.00 97.62 90 PHE A C 1
ATOM 661 O O . PHE A 1 90 ? -18.257 -4.709 -0.140 1.00 97.62 90 PHE A O 1
ATOM 668 N N . ASP A 1 91 ? -18.113 -4.437 -2.365 1.00 97.94 91 ASP A N 1
ATOM 669 C CA . ASP A 1 91 ? -19.415 -5.048 -2.666 1.00 97.94 91 ASP A CA 1
ATOM 670 C C . ASP A 1 91 ? -19.419 -6.541 -2.309 1.00 97.94 91 ASP A C 1
ATOM 672 O O . ASP A 1 91 ? -20.330 -7.009 -1.624 1.00 97.94 91 ASP A O 1
ATOM 676 N N . LEU A 1 92 ? -18.370 -7.273 -2.703 1.00 97.81 92 LEU A N 1
ATOM 677 C CA . LEU A 1 92 ? -18.207 -8.688 -2.358 1.00 97.81 92 LEU A CA 1
ATOM 678 C C . LEU A 1 92 ? -18.071 -8.887 -0.846 1.00 97.81 92 LEU A C 1
ATOM 680 O O . LEU A 1 92 ? -18.752 -9.734 -0.275 1.00 97.81 92 LEU A O 1
ATOM 684 N N . ALA A 1 93 ? -17.234 -8.082 -0.190 1.00 97.31 93 ALA A N 1
ATOM 685 C CA . ALA A 1 93 ? -17.016 -8.165 1.247 1.00 97.31 93 ALA A CA 1
ATOM 686 C C . ALA A 1 93 ? -18.295 -7.855 2.036 1.00 97.31 93 ALA A C 1
ATOM 688 O O . ALA A 1 93 ? -18.596 -8.577 2.977 1.00 97.31 93 ALA A O 1
ATOM 689 N N . ARG A 1 94 ? -19.090 -6.855 1.622 1.00 95.81 94 ARG A N 1
ATOM 690 C CA . ARG A 1 94 ? -20.397 -6.537 2.232 1.00 95.81 94 ARG A CA 1
ATOM 691 C C . ARG A 1 94 ? -21.410 -7.680 2.122 1.00 95.81 94 ARG A C 1
ATOM 693 O O . ARG A 1 94 ? -22.267 -7.803 2.989 1.00 95.81 94 ARG A O 1
ATOM 700 N N . ALA A 1 95 ? -21.325 -8.498 1.075 1.00 97.00 95 ALA A N 1
ATOM 701 C CA . ALA A 1 95 ? -22.198 -9.655 0.886 1.00 97.00 95 ALA A CA 1
ATOM 702 C C . ALA A 1 95 ? -21.695 -10.930 1.592 1.00 97.00 95 ALA A C 1
ATOM 704 O O . ALA A 1 95 ? -22.440 -11.906 1.689 1.00 97.00 95 ALA A O 1
ATOM 705 N N . ASP A 1 96 ? -20.447 -10.951 2.069 1.00 97.88 96 ASP A N 1
ATOM 706 C CA . ASP A 1 96 ? -19.822 -12.139 2.645 1.00 97.88 96 ASP A CA 1
ATOM 707 C C . ASP A 1 96 ? -20.110 -12.252 4.157 1.00 97.88 96 ASP A C 1
ATOM 709 O O . ASP A 1 96 ? -19.666 -11.403 4.935 1.00 97.88 96 ASP A O 1
ATOM 713 N N . PRO A 1 97 ? -20.804 -13.307 4.628 1.00 97.25 97 PRO A N 1
ATOM 714 C CA . PRO A 1 97 ? -21.107 -13.486 6.050 1.00 97.25 97 PRO A CA 1
ATOM 715 C C . PRO A 1 97 ? -19.873 -13.794 6.914 1.00 97.25 97 PRO A C 1
ATOM 717 O O . PRO A 1 97 ? -19.984 -13.831 8.136 1.00 97.25 97 PRO A O 1
ATOM 720 N N . ARG A 1 98 ? -18.704 -14.049 6.310 1.00 96.81 98 ARG A N 1
ATOM 721 C CA . ARG A 1 98 ? -17.438 -14.261 7.031 1.00 96.81 98 ARG A CA 1
ATOM 722 C C . ARG A 1 98 ? -16.778 -12.952 7.463 1.00 96.81 98 ARG A C 1
ATOM 724 O O . ARG A 1 98 ? -15.853 -12.991 8.272 1.00 96.81 98 ARG A O 1
ATOM 731 N N . VAL A 1 99 ? -17.205 -11.816 6.911 1.00 97.31 99 VAL A N 1
ATOM 732 C CA . VAL A 1 99 ? -16.728 -10.493 7.323 1.00 97.31 99 VAL A CA 1
ATOM 733 C C . VAL A 1 99 ? -17.460 -10.079 8.596 1.00 97.31 99 VAL A C 1
ATOM 735 O O . VAL A 1 99 ? -18.681 -10.178 8.686 1.00 97.31 99 VAL A O 1
ATOM 738 N N . ASP A 1 100 ? -16.709 -9.604 9.588 1.00 97.12 100 ASP A N 1
ATOM 739 C CA . ASP A 1 100 ? -17.279 -8.990 10.785 1.00 97.12 100 ASP A CA 1
ATOM 740 C C . ASP A 1 100 ? -17.795 -7.586 10.438 1.00 97.12 100 ASP A C 1
ATOM 742 O O . ASP A 1 100 ? -17.056 -6.599 10.472 1.00 97.12 100 ASP A O 1
ATOM 746 N N . HIS A 1 101 ? -19.071 -7.519 10.061 1.00 96.56 101 HIS A N 1
ATOM 747 C CA . HIS A 1 101 ? -19.753 -6.281 9.670 1.00 96.56 101 HIS A CA 1
ATOM 748 C C . HIS A 1 101 ? -19.987 -5.315 10.836 1.00 96.56 101 HIS A C 1
ATOM 750 O O . HIS A 1 101 ? -20.290 -4.142 10.605 1.00 96.56 101 HIS A O 1
ATOM 756 N N . ASP A 1 102 ? -19.827 -5.775 12.078 1.00 96.38 102 ASP A N 1
ATOM 757 C CA . ASP A 1 102 ? -19.974 -4.935 13.262 1.00 96.38 102 ASP A CA 1
ATOM 758 C C . ASP A 1 102 ? -18.660 -4.228 13.595 1.00 96.38 102 ASP A C 1
ATOM 760 O O . ASP A 1 102 ? -18.667 -3.039 13.925 1.00 96.38 102 ASP A O 1
ATOM 764 N N . ALA A 1 103 ? -17.522 -4.912 13.493 1.00 97.88 103 ALA A N 1
ATOM 765 C CA . ALA A 1 103 ? -16.224 -4.331 13.819 1.00 97.88 103 ALA A CA 1
ATOM 766 C C . ALA A 1 103 ? -15.529 -3.680 12.617 1.00 97.88 103 ALA A C 1
ATOM 768 O O . ALA A 1 103 ? -14.852 -2.663 12.789 1.00 97.88 103 ALA A O 1
ATOM 769 N N . VAL A 1 104 ? -15.649 -4.236 11.409 1.00 98.38 104 VAL A N 1
ATOM 770 C CA . VAL A 1 104 ? -14.853 -3.802 10.251 1.00 98.38 104 VAL A CA 1
ATOM 771 C C . VAL A 1 104 ? -15.567 -2.704 9.469 1.00 98.38 104 VAL A C 1
ATOM 773 O O . VAL A 1 104 ? -16.699 -2.858 9.024 1.00 98.38 104 VAL A O 1
ATOM 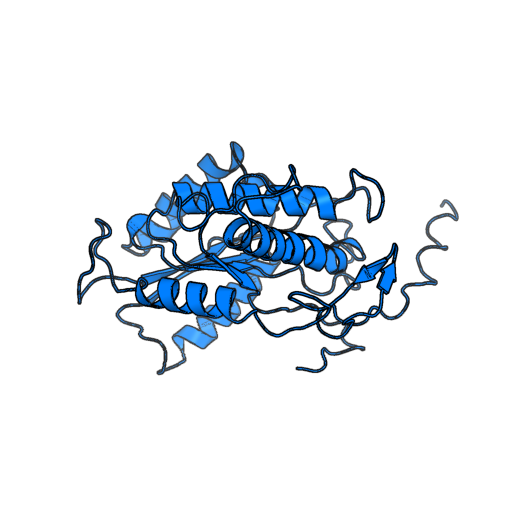776 N N . VAL A 1 105 ? -14.866 -1.592 9.243 1.00 98.62 105 VAL A N 1
ATOM 777 C CA . VAL A 1 105 ? -15.330 -0.483 8.402 1.00 98.62 105 VAL A CA 1
ATOM 778 C C . VAL A 1 105 ? -14.363 -0.313 7.239 1.00 98.62 105 VAL A C 1
ATOM 780 O O . VAL A 1 105 ? -13.177 -0.050 7.428 1.00 98.62 105 VAL A O 1
ATOM 783 N N . MET A 1 106 ? -14.873 -0.463 6.022 1.00 98.62 106 MET A N 1
ATOM 784 C CA . MET A 1 106 ? -14.093 -0.340 4.793 1.00 98.62 106 MET A CA 1
ATOM 785 C C . MET A 1 106 ? -14.247 1.065 4.205 1.00 98.62 106 MET A C 1
ATOM 787 O O . MET A 1 106 ? -15.364 1.516 3.958 1.00 98.62 106 MET A O 1
ATOM 791 N N . ILE A 1 107 ? -13.130 1.758 3.979 1.00 98.75 107 ILE A N 1
ATOM 792 C CA . ILE A 1 107 ? -13.092 3.137 3.480 1.00 98.75 107 ILE A CA 1
ATOM 793 C C . ILE A 1 107 ? -12.277 3.188 2.193 1.00 98.75 107 ILE A C 1
ATOM 795 O O . ILE A 1 107 ? -11.080 2.902 2.197 1.00 98.75 107 ILE A O 1
ATOM 799 N N . ASN A 1 108 ? -12.921 3.582 1.093 1.00 98.69 108 ASN A N 1
ATOM 800 C CA . ASN A 1 108 ? -12.256 3.734 -0.195 1.00 98.69 108 ASN A CA 1
ATOM 801 C C . ASN A 1 108 ? -11.770 5.173 -0.349 1.00 98.69 108 ASN A C 1
ATOM 803 O O . ASN A 1 108 ? -12.572 6.073 -0.590 1.00 98.69 108 ASN A O 1
ATOM 807 N N . ALA A 1 109 ? -10.473 5.402 -0.149 1.00 98.56 109 ALA A N 1
ATOM 808 C CA . ALA A 1 109 ? -9.862 6.717 -0.314 1.00 98.56 109 ALA A CA 1
ATOM 809 C C . ALA A 1 109 ? -9.103 6.870 -1.639 1.00 98.56 109 ALA A C 1
ATOM 811 O O . ALA A 1 109 ? -8.647 7.979 -1.940 1.00 98.56 109 ALA A O 1
ATOM 812 N N . ALA A 1 110 ? -8.985 5.798 -2.429 1.00 98.38 110 ALA A N 1
ATOM 813 C CA . ALA A 1 110 ? -8.528 5.889 -3.806 1.00 98.38 110 ALA A CA 1
ATOM 814 C C . ALA A 1 110 ? -9.511 6.723 -4.638 1.00 98.38 110 ALA A C 1
ATOM 816 O O . ALA A 1 110 ? -10.707 6.753 -4.353 1.00 98.38 110 ALA A O 1
ATOM 817 N N . HIS A 1 111 ? -8.992 7.436 -5.637 1.00 96.88 111 HIS A N 1
ATOM 818 C CA . HIS A 1 111 ? -9.799 8.377 -6.406 1.00 96.88 111 HIS A CA 1
ATOM 819 C C . HIS A 1 111 ? -9.301 8.507 -7.850 1.00 96.88 111 HIS A C 1
ATOM 821 O O . HIS A 1 111 ? -8.095 8.559 -8.110 1.00 96.88 111 HIS A O 1
ATOM 827 N N . GLU A 1 112 ? -10.229 8.598 -8.796 1.00 93.69 112 GLU A N 1
ATOM 828 C CA . GLU A 1 112 ? -9.958 8.892 -10.203 1.00 93.69 112 GLU A CA 1
ATOM 829 C C . GLU A 1 112 ? -9.169 10.201 -10.380 1.00 93.69 112 GLU A C 1
ATOM 831 O O . GLU A 1 112 ? -9.378 11.190 -9.676 1.00 93.69 112 GLU A O 1
ATOM 836 N N . GLY A 1 113 ? -8.227 10.216 -11.323 1.00 92.44 113 GLY A N 1
ATOM 837 C CA . GLY A 1 113 ? -7.357 11.372 -11.558 1.00 92.44 113 GLY A CA 1
ATOM 838 C C . GLY A 1 113 ? -6.209 11.557 -10.556 1.00 92.44 113 GLY A C 1
ATOM 839 O O . GLY A 1 113 ? -5.412 12.475 -10.736 1.00 92.44 113 GLY A O 1
ATOM 840 N N . TYR A 1 114 ? -6.083 10.710 -9.528 1.00 96.75 114 TYR A N 1
ATOM 841 C CA . TYR A 1 114 ? -4.919 10.722 -8.635 1.00 96.75 114 TYR A CA 1
ATOM 842 C C . TYR A 1 114 ? -3.724 9.985 -9.244 1.00 96.75 114 TYR A C 1
ATOM 844 O O . TYR A 1 114 ? -3.873 9.083 -10.065 1.00 96.75 114 TYR A O 1
ATOM 852 N N . ASP A 1 115 ? -2.532 10.349 -8.790 1.00 97.00 115 ASP A N 1
ATOM 853 C CA . ASP A 1 115 ? -1.296 9.590 -8.950 1.00 97.00 115 ASP A CA 1
ATOM 854 C C . ASP A 1 115 ? -0.569 9.506 -7.599 1.00 97.00 115 ASP A C 1
ATOM 856 O O . ASP A 1 115 ? -1.139 9.802 -6.549 1.00 97.00 115 ASP A O 1
ATOM 860 N N . SER A 1 116 ? 0.687 9.073 -7.582 1.00 97.56 116 SER A N 1
ATOM 861 C CA . SER A 1 116 ? 1.466 8.966 -6.349 1.00 97.56 116 SER A CA 1
ATOM 862 C C . SER A 1 116 ? 1.685 10.315 -5.646 1.00 97.56 116 SER A C 1
ATOM 864 O O . SER A 1 116 ? 1.783 10.336 -4.418 1.00 97.56 116 SER A O 1
ATOM 866 N N . ALA A 1 117 ? 1.693 11.443 -6.367 1.00 97.50 117 ALA A N 1
ATOM 867 C CA . ALA A 1 117 ? 2.068 12.741 -5.812 1.00 97.50 117 ALA A CA 1
ATOM 868 C C . ALA A 1 117 ? 1.089 13.216 -4.731 1.00 97.50 117 ALA A C 1
ATOM 870 O O . ALA A 1 117 ? 1.514 13.715 -3.692 1.00 97.50 117 ALA A O 1
ATOM 871 N N . VAL A 1 118 ? -0.218 12.995 -4.910 1.00 98.12 118 VAL A N 1
ATOM 872 C CA . VAL A 1 118 ? -1.249 13.389 -3.923 1.00 98.12 118 VAL A CA 1
ATOM 873 C C . VAL A 1 118 ? -1.196 12.592 -2.616 1.00 98.12 118 VAL A C 1
ATOM 875 O O . VAL A 1 118 ? -1.881 12.936 -1.652 1.00 98.12 118 VAL A O 1
ATOM 878 N N . TRP A 1 119 ? -0.403 11.523 -2.572 1.00 98.38 119 TRP A N 1
ATOM 879 C CA . TRP A 1 119 ? -0.164 10.723 -1.374 1.00 98.38 119 TRP A CA 1
ATOM 880 C C . TRP A 1 119 ? 1.191 11.017 -0.727 1.00 98.38 119 TRP A C 1
ATOM 882 O O . TRP A 1 119 ? 1.453 10.534 0.374 1.00 98.38 119 TRP A O 1
ATOM 892 N N . THR A 1 120 ? 2.035 11.826 -1.369 1.00 97.94 120 THR A N 1
ATOM 893 C CA . THR A 1 120 ? 3.353 12.216 -0.858 1.00 97.94 120 THR A CA 1
ATOM 894 C C . THR A 1 120 ? 3.351 13.636 -0.288 1.00 97.94 120 THR A C 1
ATOM 896 O O . THR A 1 120 ? 2.672 14.506 -0.836 1.00 97.94 120 THR A O 1
ATOM 899 N N . PRO A 1 121 ? 4.108 13.917 0.789 1.00 96.25 121 PRO A N 1
ATOM 900 C CA . PRO A 1 121 ? 4.225 15.274 1.309 1.00 96.25 121 PRO A CA 1
ATOM 901 C C . PRO A 1 121 ? 4.892 16.240 0.313 1.00 96.25 121 PRO A C 1
ATOM 903 O O . PRO A 1 121 ? 5.833 15.840 -0.377 1.00 96.25 121 PRO A O 1
ATOM 906 N N . PRO A 1 122 ? 4.490 17.526 0.302 1.00 96.62 122 PRO A N 1
ATOM 907 C CA . PRO A 1 122 ? 3.449 18.127 1.150 1.00 96.62 122 PRO A CA 1
ATOM 908 C C . PRO A 1 122 ? 2.006 17.923 0.646 1.00 96.62 122 PRO A C 1
ATOM 910 O O . PRO A 1 122 ? 1.058 18.221 1.369 1.00 96.62 122 PRO A O 1
ATOM 913 N N . GLN A 1 123 ? 1.801 17.428 -0.578 1.00 96.75 123 GLN A N 1
ATOM 914 C CA . GLN A 1 123 ? 0.470 17.315 -1.194 1.00 96.75 123 GLN A CA 1
ATOM 915 C C . GLN A 1 123 ? -0.461 16.360 -0.428 1.00 96.75 123 GLN A C 1
ATOM 917 O O . GLN A 1 123 ? -1.677 16.576 -0.403 1.00 96.75 123 GLN A O 1
ATOM 922 N N . SER A 1 124 ? 0.105 15.356 0.246 1.00 98.19 124 SER A N 1
ATOM 923 C CA . SER A 1 124 ? -0.627 14.413 1.094 1.00 98.19 124 SER A CA 1
ATOM 924 C C . SER A 1 124 ? -1.488 15.081 2.158 1.00 98.19 124 SER A C 1
ATOM 926 O O . SER A 1 124 ? -2.551 14.558 2.473 1.00 98.19 124 SER A O 1
ATOM 928 N N . ASP A 1 125 ? -1.088 16.231 2.703 1.00 97.50 125 ASP A N 1
ATOM 929 C CA . ASP A 1 125 ? -1.796 16.853 3.828 1.00 97.50 125 ASP A CA 1
ATOM 930 C C . ASP A 1 125 ? -3.215 17.278 3.444 1.00 97.50 125 ASP A C 1
ATOM 932 O O . ASP A 1 125 ? -4.175 17.042 4.184 1.00 97.50 125 ASP A O 1
ATOM 936 N N . VAL A 1 126 ? -3.367 17.852 2.247 1.00 97.81 126 VAL A N 1
ATOM 937 C CA . VAL A 1 126 ? -4.673 18.261 1.714 1.00 97.81 126 VAL A CA 1
ATOM 938 C C . VAL A 1 126 ? -5.556 17.036 1.483 1.00 97.81 126 VAL A C 1
ATOM 940 O O . VAL A 1 126 ? -6.721 17.029 1.886 1.00 97.81 126 VAL A O 1
ATOM 943 N N . ASN A 1 127 ? -5.002 15.976 0.890 1.00 98.25 127 ASN A N 1
ATOM 944 C CA . ASN A 1 127 ? -5.751 14.751 0.623 1.00 98.25 127 ASN A CA 1
ATOM 945 C C . ASN A 1 127 ? -6.143 14.016 1.920 1.00 98.25 127 ASN A C 1
ATOM 947 O O . ASN A 1 127 ? -7.287 13.597 2.069 1.00 98.25 127 ASN A O 1
ATOM 951 N N . LEU A 1 128 ? -5.248 13.915 2.904 1.00 98.62 128 LEU A N 1
ATOM 952 C CA . LEU A 1 128 ? -5.532 13.270 4.192 1.00 98.62 128 LEU A CA 1
ATOM 953 C C . LEU A 1 128 ? -6.578 14.044 5.007 1.00 98.62 128 LEU A C 1
ATOM 955 O O . LEU A 1 128 ? -7.432 13.429 5.645 1.00 98.62 128 LEU A O 1
ATOM 959 N N . ASN A 1 129 ? -6.585 15.380 4.935 1.00 98.69 129 ASN A N 1
ATOM 960 C CA . ASN A 1 129 ? -7.664 16.188 5.509 1.00 98.69 129 ASN A CA 1
ATOM 961 C C . ASN A 1 129 ? -9.004 15.928 4.806 1.00 98.69 129 ASN A C 1
ATOM 963 O O . ASN A 1 129 ? -10.006 15.702 5.482 1.00 98.69 129 ASN A O 1
ATOM 967 N N . ARG A 1 130 ? -9.018 15.852 3.468 1.00 98.25 130 ARG A N 1
ATOM 968 C CA . ARG A 1 130 ? -10.217 15.452 2.714 1.00 98.25 130 ARG A CA 1
ATOM 969 C C . ARG A 1 130 ? -10.717 14.077 3.160 1.00 98.25 130 ARG A C 1
ATOM 971 O O . ARG A 1 130 ? -11.912 13.929 3.396 1.00 98.25 130 ARG A O 1
ATOM 978 N N . ILE A 1 131 ? -9.840 13.084 3.304 1.00 98.81 131 ILE A N 1
ATOM 979 C CA . ILE A 1 131 ? -10.211 11.728 3.747 1.00 98.81 131 ILE A CA 1
ATOM 980 C C . ILE A 1 131 ? -10.851 11.766 5.141 1.00 98.81 131 ILE A C 1
ATOM 982 O O . ILE A 1 131 ? -11.911 11.170 5.343 1.00 98.81 131 ILE A O 1
ATOM 986 N N . ARG A 1 132 ? -10.264 12.508 6.088 1.00 98.81 132 ARG A N 1
ATOM 987 C CA . ARG A 1 132 ? -10.841 12.704 7.428 1.00 98.81 132 ARG A CA 1
ATOM 988 C C . ARG A 1 132 ? -12.257 13.272 7.362 1.00 98.81 132 ARG A C 1
ATOM 990 O O . ARG A 1 132 ? -13.167 12.735 7.994 1.00 98.81 132 ARG A O 1
ATOM 997 N N . ASP A 1 133 ? -12.429 14.352 6.610 1.00 98.75 133 ASP A N 1
ATOM 998 C CA . ASP A 1 133 ? -13.649 15.161 6.642 1.00 98.75 133 ASP A CA 1
ATOM 999 C C . ASP A 1 133 ? -14.778 14.547 5.810 1.00 98.75 133 ASP A C 1
ATOM 1001 O O . ASP A 1 133 ? -15.943 14.629 6.189 1.00 98.75 133 ASP A O 1
ATOM 1005 N N . THR A 1 134 ? -14.439 13.904 4.692 1.00 98.56 134 THR A N 1
ATOM 1006 C CA . THR A 1 134 ? -15.423 13.440 3.698 1.00 98.56 134 THR A CA 1
ATOM 1007 C C . THR A 1 134 ? -15.664 11.937 3.711 1.00 98.56 134 THR A C 1
ATOM 1009 O O . THR A 1 134 ? -16.682 11.504 3.181 1.00 98.56 134 THR A O 1
ATOM 1012 N N . LEU A 1 135 ? -14.775 11.139 4.317 1.00 98.69 135 LEU A N 1
ATOM 1013 C CA . LEU A 1 135 ? -14.905 9.678 4.344 1.00 98.69 135 LEU A CA 1
ATOM 1014 C C . LEU A 1 135 ? -14.989 9.130 5.770 1.00 98.69 135 LEU A C 1
ATOM 1016 O O . LEU A 1 135 ? -15.946 8.437 6.102 1.00 98.69 135 LEU A O 1
ATOM 1020 N N . LEU A 1 136 ? -14.028 9.467 6.636 1.00 98.81 136 LEU A N 1
ATOM 1021 C CA . LEU A 1 136 ? -13.975 8.912 7.996 1.00 98.81 136 LEU A CA 1
ATOM 1022 C C . LEU A 1 136 ? -15.071 9.490 8.900 1.00 98.81 136 LEU A C 1
ATOM 1024 O O . LEU A 1 136 ? -15.809 8.736 9.533 1.00 98.81 136 LEU A O 1
ATOM 1028 N N . THR A 1 137 ? -15.218 10.819 8.915 1.00 98.62 137 THR A N 1
ATOM 1029 C CA . THR A 1 137 ? -16.215 11.500 9.757 1.00 98.62 137 THR A CA 1
ATOM 1030 C C . THR A 1 137 ? -17.650 11.078 9.412 1.00 98.62 137 THR A C 1
ATOM 1032 O O . THR A 1 137 ? -18.380 10.712 10.337 1.00 98.62 137 THR A O 1
ATOM 1035 N N . PRO A 1 138 ? -18.074 11.036 8.129 1.00 98.56 138 PRO A N 1
ATOM 1036 C CA . PRO A 1 138 ? -19.409 10.550 7.768 1.00 98.56 138 PRO A CA 1
ATOM 1037 C C . PRO A 1 138 ? -19.629 9.063 8.068 1.00 98.56 138 PRO A C 1
ATOM 1039 O O . PRO A 1 138 ? -20.753 8.663 8.348 1.00 98.56 138 PRO A O 1
ATOM 1042 N N . ALA A 1 139 ? -18.569 8.249 8.058 1.00 98.38 139 ALA A N 1
ATOM 1043 C CA . ALA A 1 139 ? -18.624 6.845 8.467 1.00 98.38 139 ALA A CA 1
ATOM 1044 C C . ALA A 1 139 ? -18.565 6.649 9.997 1.00 98.38 139 ALA A C 1
ATOM 1046 O O . ALA A 1 139 ? -18.514 5.514 10.469 1.00 98.38 139 ALA A O 1
ATOM 1047 N N . HIS A 1 140 ? -18.570 7.737 10.778 1.00 98.25 140 HIS A N 1
ATOM 1048 C CA . HIS A 1 140 ? -18.494 7.729 12.241 1.00 98.25 140 HIS A CA 1
ATOM 1049 C C . HIS A 1 140 ? -17.266 6.987 12.797 1.00 98.25 140 HIS A C 1
ATOM 1051 O O . HIS A 1 140 ? -17.324 6.376 13.867 1.00 98.25 140 HIS A O 1
ATOM 1057 N N . VAL A 1 141 ? -16.140 7.071 12.085 1.00 98.75 141 VAL A N 1
ATOM 1058 C CA . VAL A 1 141 ? -14.843 6.523 12.502 1.00 98.75 141 VAL A CA 1
ATOM 1059 C C . VAL A 1 141 ? -13.765 7.606 12.535 1.00 98.75 141 VAL A C 1
ATOM 1061 O O . VAL A 1 141 ? -13.893 8.668 11.929 1.00 98.75 141 VAL A O 1
ATOM 1064 N N . SER A 1 142 ? -12.681 7.351 13.261 1.00 98.75 142 SER A N 1
ATOM 1065 C CA . SER A 1 142 ? -11.548 8.257 13.417 1.00 98.75 142 SER A CA 1
ATOM 1066 C C . SER A 1 142 ? -10.289 7.723 12.743 1.00 98.75 142 SER A C 1
ATOM 1068 O O . SER A 1 142 ? -10.114 6.532 12.492 1.00 98.75 142 SER A O 1
ATOM 1070 N N . GLU A 1 143 ? -9.342 8.626 12.520 1.00 98.81 143 GLU A N 1
ATOM 1071 C CA . GLU A 1 143 ? -8.014 8.323 11.973 1.00 98.81 143 GLU A CA 1
ATOM 1072 C C . GLU A 1 143 ? -7.235 7.335 12.846 1.00 98.81 143 GLU A C 1
ATOM 1074 O O . GLU A 1 143 ? -6.423 6.554 12.357 1.00 98.81 143 GLU A O 1
ATOM 1079 N N . LYS A 1 144 ? -7.525 7.311 14.150 1.00 98.88 144 LYS A N 1
ATOM 1080 C CA . LYS A 1 144 ? -6.908 6.381 15.096 1.00 98.88 144 LYS A CA 1
ATOM 1081 C C . LYS A 1 144 ? -7.494 4.968 15.013 1.00 98.88 144 LYS A C 1
ATOM 1083 O O . LYS A 1 144 ? -6.926 4.060 15.615 1.00 98.88 144 LYS A O 1
ATOM 1088 N N . GLN A 1 145 ? -8.593 4.764 14.289 1.00 98.88 145 GLN A N 1
ATOM 1089 C CA . GLN A 1 145 ? -9.180 3.443 14.043 1.00 98.88 145 GLN A CA 1
ATOM 1090 C C . GLN A 1 145 ? -8.672 2.809 12.736 1.00 98.88 145 GLN A C 1
ATOM 1092 O O . GLN A 1 145 ? -8.895 1.615 12.526 1.00 98.88 145 GLN A O 1
ATOM 1097 N N . VAL A 1 146 ? -7.952 3.563 11.892 1.00 98.94 146 VAL A N 1
ATOM 1098 C CA . VAL A 1 146 ? -7.273 3.056 10.686 1.00 98.94 146 VAL A CA 1
ATOM 1099 C C . VAL A 1 146 ? -6.117 2.150 11.092 1.00 98.94 146 VAL A C 1
ATOM 1101 O O . VAL A 1 146 ? -5.173 2.579 11.756 1.00 98.94 146 VAL A O 1
ATOM 1104 N N . GLN A 1 147 ? -6.225 0.874 10.718 1.00 98.88 147 GLN A N 1
ATOM 1105 C CA . GLN A 1 147 ? -5.311 -0.189 11.155 1.00 98.88 147 GLN A CA 1
ATOM 1106 C C . GLN A 1 147 ? -4.718 -0.994 9.999 1.00 98.88 147 GLN A C 1
ATOM 1108 O O . GLN A 1 147 ? -3.630 -1.554 10.152 1.00 98.88 147 GLN A O 1
ATOM 1113 N N . VAL A 1 148 ? -5.390 -1.012 8.846 1.00 98.94 148 VAL A N 1
ATOM 1114 C CA . VAL A 1 148 ? -4.926 -1.688 7.631 1.00 98.94 148 VAL A CA 1
ATOM 1115 C C . VAL A 1 148 ? -5.102 -0.761 6.440 1.00 98.94 148 VAL A C 1
ATOM 1117 O O . VAL A 1 148 ? -6.112 -0.060 6.351 1.00 98.94 148 VAL A O 1
ATOM 1120 N N . ALA A 1 149 ? -4.137 -0.778 5.524 1.00 98.94 149 ALA A N 1
ATOM 1121 C CA . ALA A 1 149 ? -4.253 -0.119 4.235 1.00 98.94 149 ALA A CA 1
ATOM 1122 C C . ALA A 1 149 ? -3.989 -1.097 3.084 1.00 98.94 149 ALA A C 1
ATOM 1124 O O . ALA A 1 149 ? -3.067 -1.906 3.164 1.00 98.94 149 ALA A O 1
ATOM 1125 N N . TRP A 1 150 ? -4.749 -0.998 1.997 1.00 98.88 150 TRP A N 1
ATOM 1126 C CA . TRP A 1 150 ? -4.366 -1.550 0.699 1.00 98.88 150 TRP A CA 1
ATOM 1127 C C . TRP A 1 150 ? -4.029 -0.405 -0.253 1.00 98.88 150 TRP A C 1
ATOM 1129 O O . TRP A 1 150 ? -4.812 0.528 -0.427 1.00 98.88 150 TRP A O 1
ATOM 1139 N N . VAL A 1 151 ? -2.826 -0.445 -0.816 1.00 98.81 151 VAL A N 1
ATOM 1140 C CA . VAL A 1 151 ? -2.221 0.685 -1.506 1.00 98.81 151 VAL A CA 1
ATOM 1141 C C . VAL A 1 151 ? -1.728 0.274 -2.881 1.00 98.81 151 VAL A C 1
ATOM 1143 O O . VAL A 1 151 ? -0.972 -0.684 -3.024 1.00 98.81 151 VAL A O 1
ATOM 1146 N N . GLN A 1 152 ? -2.112 1.043 -3.889 1.00 98.44 152 GLN A N 1
ATOM 1147 C CA . GLN A 1 152 ? -1.662 0.868 -5.263 1.00 98.44 152 GLN A CA 1
ATOM 1148 C C . GLN A 1 152 ? -1.435 2.254 -5.870 1.00 98.44 152 GLN A C 1
ATOM 1150 O O . GLN A 1 152 ? -2.320 3.105 -5.840 1.00 98.44 152 GLN A O 1
ATOM 1155 N N . MET A 1 153 ? -0.236 2.517 -6.388 1.00 97.06 153 MET A N 1
ATOM 1156 C CA . MET A 1 153 ? 0.154 3.847 -6.869 1.00 97.06 153 MET A CA 1
ATOM 1157 C C . MET A 1 153 ? 0.773 3.783 -8.257 1.00 97.06 153 MET A C 1
ATOM 1159 O O . MET A 1 153 ? 1.354 2.773 -8.644 1.00 97.06 153 MET A O 1
ATOM 1163 N N . VAL A 1 154 ? 0.671 4.900 -8.972 1.00 96.81 154 VAL A N 1
ATOM 1164 C CA . VAL A 1 154 ? 1.231 5.110 -10.310 1.00 96.81 154 VAL A CA 1
ATOM 1165 C C . VAL A 1 154 ? 1.818 6.513 -10.410 1.00 96.81 154 VAL A C 1
ATOM 1167 O O . VAL A 1 154 ? 1.548 7.364 -9.562 1.00 96.81 154 VAL A O 1
ATOM 1170 N N . THR A 1 155 ? 2.580 6.774 -11.462 1.00 95.50 155 THR A N 1
ATOM 1171 C CA . THR A 1 155 ? 2.903 8.133 -11.907 1.00 95.50 155 THR A CA 1
ATOM 1172 C C . THR A 1 155 ? 2.090 8.421 -13.160 1.00 95.50 155 THR A C 1
ATOM 1174 O O . THR A 1 155 ? 2.106 7.606 -14.084 1.00 95.50 155 THR A O 1
ATOM 1177 N N . ASN A 1 156 ? 1.395 9.556 -13.220 1.00 93.12 156 ASN A N 1
ATOM 1178 C CA . ASN A 1 156 ? 0.741 9.966 -14.461 1.00 93.12 156 ASN A CA 1
ATOM 1179 C C . ASN A 1 156 ? 1.770 10.558 -15.433 1.00 93.12 156 ASN A C 1
ATOM 1181 O O . ASN A 1 156 ? 2.642 11.324 -15.026 1.00 93.12 156 ASN A O 1
ATOM 1185 N N . PHE A 1 157 ? 1.643 10.223 -16.717 1.00 91.69 157 PHE A N 1
ATOM 1186 C CA . PHE A 1 157 ? 2.536 10.651 -17.799 1.00 91.69 157 PHE A CA 1
ATOM 1187 C C . PHE A 1 157 ? 4.018 10.336 -17.514 1.00 91.69 157 PHE A C 1
ATOM 1189 O O . PHE A 1 157 ? 4.864 11.237 -17.512 1.00 91.69 157 PHE A O 1
ATOM 1196 N N . PRO A 1 158 ? 4.358 9.065 -17.227 1.00 92.56 158 PRO A N 1
ATOM 1197 C CA . PRO A 1 158 ? 5.725 8.684 -16.913 1.00 92.56 158 PRO A CA 1
ATOM 1198 C C . PRO A 1 158 ? 6.635 8.888 -18.132 1.00 92.56 158 PRO A C 1
ATOM 1200 O O . PRO A 1 158 ? 6.252 8.633 -19.271 1.00 92.56 158 PRO A O 1
ATOM 1203 N N . TYR A 1 159 ? 7.864 9.354 -17.891 1.00 88.00 159 TYR A N 1
ATOM 1204 C CA . TYR A 1 159 ? 8.742 9.810 -18.974 1.00 88.00 159 TYR A CA 1
ATOM 1205 C C . TYR A 1 159 ? 9.768 8.761 -19.423 1.00 88.00 159 TYR A C 1
ATOM 1207 O O . TYR A 1 159 ? 9.892 8.471 -20.610 1.00 88.00 159 TYR A O 1
ATOM 1215 N N . HIS A 1 160 ? 10.488 8.137 -18.488 1.00 93.81 160 HIS A N 1
ATOM 1216 C CA . HIS A 1 160 ? 11.549 7.174 -18.804 1.00 93.81 160 HIS A CA 1
ATOM 1217 C C . HIS A 1 160 ? 11.256 5.808 -18.178 1.00 93.81 160 HIS A C 1
ATOM 1219 O O . HIS A 1 160 ? 11.124 5.746 -16.954 1.00 93.81 160 HIS A O 1
ATOM 1225 N N . PRO A 1 161 ? 11.132 4.724 -18.968 1.00 94.38 161 PRO A N 1
ATOM 1226 C CA . PRO A 1 161 ? 11.130 3.369 -18.418 1.00 94.38 161 PRO A CA 1
ATOM 1227 C C . PRO A 1 161 ? 12.551 3.002 -17.972 1.00 94.38 161 PRO A C 1
ATOM 1229 O O . PRO A 1 161 ? 13.475 3.787 -18.193 1.00 94.38 161 PRO A O 1
ATOM 1232 N N . LEU A 1 162 ? 12.760 1.849 -17.339 1.00 94.88 162 LEU A N 1
ATOM 1233 C CA . LEU A 1 162 ? 14.106 1.373 -16.979 1.00 94.88 162 LEU A CA 1
ATOM 1234 C C . LEU A 1 162 ? 15.046 1.260 -18.209 1.00 94.88 162 LEU A C 1
ATOM 1236 O O . LEU A 1 162 ? 14.571 1.118 -19.336 1.00 94.88 162 LEU A O 1
ATOM 1240 N N . PRO A 1 163 ? 16.388 1.333 -18.030 1.00 94.75 163 PRO A N 1
ATOM 1241 C CA . PRO A 1 163 ? 17.133 1.422 -16.776 1.00 94.75 163 PRO A CA 1
ATOM 1242 C C . PRO A 1 163 ? 17.712 2.803 -16.387 1.00 94.75 163 PRO A C 1
ATOM 1244 O O . PRO A 1 163 ? 18.483 2.810 -15.419 1.00 94.75 163 PRO A O 1
ATOM 1247 N N . PRO A 1 164 ? 17.447 3.960 -17.052 1.00 94.50 164 PRO A N 1
ATOM 1248 C CA . PRO A 1 164 ? 18.004 5.234 -16.604 1.00 94.50 164 PRO A CA 1
ATOM 1249 C C . PRO A 1 164 ? 17.782 5.462 -15.109 1.00 94.50 164 PRO A C 1
ATOM 1251 O O . PRO A 1 164 ? 16.761 5.066 -14.533 1.00 94.50 164 PRO A O 1
ATOM 1254 N N . ALA A 1 165 ? 18.756 6.107 -14.466 1.00 91.12 165 ALA A N 1
ATOM 1255 C CA . ALA A 1 165 ? 18.725 6.347 -13.028 1.00 91.12 165 ALA A CA 1
ATOM 1256 C C . ALA A 1 165 ? 17.495 7.156 -12.596 1.00 91.12 165 ALA A C 1
ATOM 1258 O O . ALA A 1 165 ? 17.104 7.081 -11.432 1.00 91.12 165 ALA A O 1
ATOM 1259 N N . ASP A 1 166 ? 16.892 7.904 -13.513 1.00 92.62 166 ASP A N 1
ATOM 1260 C CA . ASP A 1 166 ? 15.699 8.703 -13.310 1.00 92.62 166 ASP A CA 1
ATOM 1261 C C . ASP A 1 166 ? 14.431 8.042 -13.887 1.00 92.62 166 ASP A C 1
ATOM 1263 O O . ASP A 1 166 ? 13.416 8.704 -14.045 1.00 92.62 166 ASP A O 1
ATOM 1267 N N . SER A 1 167 ? 14.455 6.741 -14.178 1.00 96.44 167 SER A N 1
ATOM 1268 C CA . SER A 1 167 ? 13.270 6.000 -14.625 1.00 96.44 167 SER A CA 1
ATOM 1269 C C . SER A 1 167 ? 12.107 6.054 -13.628 1.00 96.44 167 SER A C 1
ATOM 1271 O O . SER A 1 167 ? 12.284 6.219 -12.414 1.00 96.44 167 SER A O 1
ATOM 1273 N N . ASP A 1 168 ? 10.894 5.890 -14.152 1.00 97.00 168 ASP A N 1
ATOM 1274 C CA . ASP A 1 168 ? 9.655 5.962 -13.382 1.00 97.00 168 ASP A CA 1
ATOM 1275 C C . ASP A 1 168 ? 9.618 4.938 -12.246 1.00 97.00 168 ASP A C 1
ATOM 1277 O O . ASP A 1 168 ? 9.317 5.301 -11.113 1.00 97.00 168 ASP A O 1
ATOM 1281 N N . ALA A 1 169 ? 10.054 3.699 -12.492 1.00 96.94 169 ALA A N 1
ATOM 1282 C CA . ALA A 1 169 ? 10.102 2.654 -11.470 1.00 96.94 169 ALA A CA 1
ATOM 1283 C C . ALA A 1 169 ? 10.882 3.092 -10.214 1.00 96.94 169 ALA A C 1
ATOM 1285 O O . ALA A 1 169 ? 10.514 2.769 -9.078 1.00 96.94 169 ALA A O 1
ATOM 1286 N N . TYR A 1 170 ? 11.953 3.872 -10.390 1.00 96.75 170 TYR A N 1
ATOM 1287 C CA . TYR A 1 170 ? 12.717 4.425 -9.279 1.00 96.75 170 TYR A CA 1
ATOM 1288 C C . TYR A 1 170 ? 12.049 5.616 -8.596 1.00 96.75 170 TYR A C 1
ATOM 1290 O O . TYR A 1 170 ? 12.171 5.738 -7.373 1.00 96.75 170 TYR A O 1
ATOM 1298 N N . ARG A 1 171 ? 11.374 6.486 -9.354 1.00 96.31 171 ARG A N 1
ATOM 1299 C CA . ARG A 1 171 ? 10.607 7.614 -8.804 1.00 96.31 171 ARG A CA 1
ATOM 1300 C C . ARG A 1 171 ? 9.413 7.102 -7.998 1.00 96.31 171 ARG A C 1
ATOM 1302 O O . ARG A 1 171 ? 9.278 7.448 -6.825 1.00 96.31 171 ARG A O 1
ATOM 1309 N N . LEU A 1 172 ? 8.634 6.191 -8.578 1.00 97.88 172 LEU A N 1
ATOM 1310 C CA . LEU A 1 172 ? 7.472 5.566 -7.955 1.00 97.88 172 LEU A CA 1
ATOM 1311 C C . LEU A 1 172 ? 7.848 4.786 -6.692 1.00 97.88 172 LEU A C 1
ATOM 1313 O O . LEU A 1 172 ? 7.157 4.891 -5.682 1.00 97.88 172 LEU A O 1
ATOM 1317 N N . LYS A 1 173 ? 8.984 4.073 -6.692 1.00 97.12 173 LYS A N 1
ATOM 1318 C CA . LYS A 1 173 ? 9.525 3.426 -5.481 1.00 97.12 173 LYS A CA 1
ATOM 1319 C C . LYS A 1 173 ? 9.646 4.413 -4.318 1.00 97.12 173 LYS A C 1
ATOM 1321 O O . LYS A 1 173 ? 9.204 4.099 -3.214 1.00 97.12 173 LYS A O 1
ATOM 1326 N N . GLY A 1 174 ? 10.246 5.581 -4.557 1.00 97.81 174 GLY A N 1
ATOM 1327 C CA . GLY A 1 174 ? 10.410 6.601 -3.522 1.00 97.81 174 GLY A CA 1
ATOM 1328 C C . GLY A 1 174 ? 9.089 7.248 -3.112 1.00 97.81 174 GLY A C 1
ATOM 1329 O O . GLY A 1 174 ? 8.869 7.493 -1.924 1.00 97.81 174 GLY A O 1
ATOM 1330 N N . ALA A 1 175 ? 8.180 7.451 -4.068 1.00 98.12 175 ALA A N 1
ATOM 1331 C CA . ALA A 1 175 ? 6.849 7.982 -3.798 1.00 98.12 175 ALA A CA 1
ATOM 1332 C C . ALA A 1 175 ? 6.021 7.040 -2.907 1.00 98.12 175 ALA A C 1
ATOM 1334 O O . ALA A 1 175 ? 5.450 7.489 -1.915 1.00 98.12 175 ALA A O 1
ATOM 1335 N N . ILE A 1 176 ? 6.037 5.728 -3.176 1.00 98.69 176 ILE A N 1
ATOM 1336 C CA . ILE A 1 176 ? 5.387 4.715 -2.328 1.00 98.69 176 ILE A CA 1
ATOM 1337 C C . ILE A 1 176 ? 5.932 4.788 -0.896 1.00 98.69 176 ILE A C 1
ATOM 1339 O O . ILE A 1 176 ? 5.152 4.856 0.054 1.00 98.69 176 ILE A O 1
ATOM 1343 N N . ALA A 1 177 ? 7.256 4.837 -0.724 1.00 98.44 177 ALA A N 1
ATOM 1344 C CA . ALA A 1 177 ? 7.865 4.907 0.602 1.00 98.44 177 ALA A CA 1
ATOM 1345 C C . ALA A 1 177 ? 7.470 6.187 1.360 1.00 98.44 177 ALA A C 1
ATOM 1347 O O . ALA A 1 177 ? 7.141 6.149 2.549 1.00 98.44 177 ALA A O 1
ATOM 1348 N N . ALA A 1 178 ? 7.470 7.332 0.669 1.00 98.50 178 ALA A N 1
ATOM 1349 C CA . ALA A 1 178 ? 7.051 8.611 1.234 1.00 98.50 178 ALA A CA 1
ATOM 1350 C C . ALA A 1 178 ? 5.568 8.608 1.624 1.00 98.50 178 ALA A C 1
ATOM 1352 O O . ALA A 1 178 ? 5.226 9.081 2.709 1.00 98.50 178 ALA A O 1
ATOM 1353 N N . ALA A 1 179 ? 4.710 8.012 0.799 1.00 98.69 179 ALA A N 1
ATOM 1354 C CA . ALA A 1 179 ? 3.304 7.842 1.121 1.00 98.69 179 ALA A CA 1
ATOM 1355 C C . ALA A 1 179 ? 3.092 6.920 2.328 1.00 98.69 179 ALA A C 1
ATOM 1357 O O . ALA A 1 179 ? 2.258 7.222 3.178 1.00 98.69 179 ALA A O 1
ATOM 1358 N N . MET A 1 180 ? 3.866 5.837 2.471 1.00 98.81 180 MET A N 1
ATOM 1359 C CA . MET A 1 180 ? 3.742 4.946 3.634 1.00 98.81 180 MET A CA 1
ATOM 1360 C C . MET A 1 180 ? 4.082 5.672 4.934 1.00 98.81 180 MET A C 1
ATOM 1362 O O . MET A 1 180 ? 3.397 5.474 5.939 1.00 98.81 180 MET A O 1
ATOM 1366 N N . ARG A 1 181 ? 5.084 6.559 4.906 1.00 98.69 181 ARG A N 1
ATOM 1367 C CA . ARG A 1 181 ? 5.408 7.428 6.046 1.00 98.69 181 ARG A CA 1
ATOM 1368 C C . ARG A 1 181 ? 4.294 8.429 6.338 1.00 98.69 181 ARG A C 1
ATOM 1370 O O . ARG A 1 181 ? 3.910 8.583 7.494 1.00 98.69 181 ARG A O 1
ATOM 1377 N N . ALA A 1 182 ? 3.739 9.07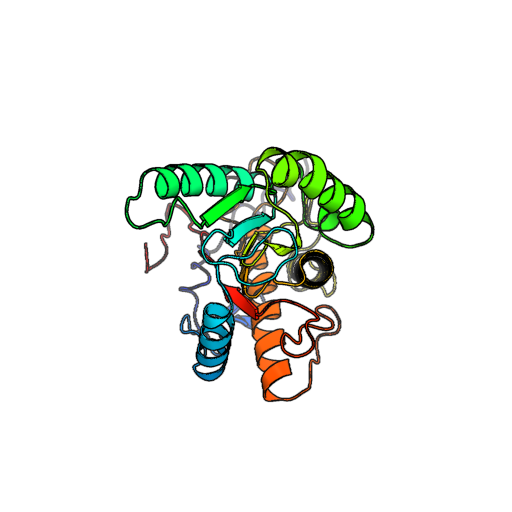2 5.309 1.00 98.62 182 ALA A N 1
ATOM 1378 C CA . ALA A 1 182 ? 2.629 10.012 5.472 1.00 98.62 182 ALA A CA 1
ATOM 1379 C C . ALA A 1 182 ? 1.389 9.327 6.077 1.00 98.62 182 ALA A C 1
ATOM 1381 O O . ALA A 1 182 ? 0.821 9.815 7.055 1.00 98.62 182 ALA A O 1
ATOM 1382 N N . LEU A 1 183 ? 1.023 8.150 5.561 1.00 98.75 183 LEU A N 1
ATOM 1383 C CA . LEU A 1 183 ? -0.078 7.342 6.086 1.00 98.75 183 LEU A CA 1
ATOM 1384 C C . LEU A 1 183 ? 0.189 6.892 7.523 1.00 98.75 183 LEU A C 1
ATOM 1386 O O . LEU A 1 183 ? -0.700 7.010 8.359 1.00 98.75 183 LEU A O 1
ATOM 1390 N N . LYS A 1 184 ? 1.399 6.418 7.848 1.00 98.69 184 LYS A N 1
ATOM 1391 C CA . LYS A 1 184 ? 1.734 5.991 9.214 1.00 98.69 184 LYS A CA 1
ATOM 1392 C C . LYS A 1 184 ? 1.715 7.145 10.212 1.00 98.69 184 LYS A C 1
ATOM 1394 O O . LYS A 1 184 ? 1.216 6.980 11.323 1.00 98.69 184 LYS A O 1
ATOM 1399 N N . SER A 1 185 ? 2.226 8.305 9.809 1.00 98.25 185 SER A N 1
ATOM 1400 C CA . SER A 1 185 ? 2.200 9.524 10.618 1.00 98.25 185 SER A CA 1
ATOM 1401 C C . SER A 1 185 ? 0.765 9.973 10.904 1.00 98.25 185 SER A C 1
ATOM 1403 O O . SER A 1 185 ? 0.447 10.336 12.036 1.00 98.25 185 SER A O 1
ATOM 1405 N N . ARG A 1 186 ? -0.125 9.884 9.907 1.00 98.56 186 ARG A N 1
ATOM 1406 C CA . ARG A 1 186 ? -1.539 10.250 10.054 1.00 98.56 186 ARG A CA 1
ATOM 1407 C C . ARG A 1 186 ? -2.357 9.219 10.833 1.00 98.56 186 ARG A C 1
ATOM 1409 O O . ARG A 1 186 ? -3.233 9.590 11.611 1.00 98.56 186 ARG A O 1
ATOM 1416 N N . TYR A 1 187 ? -2.076 7.938 10.623 1.00 98.81 187 TYR A N 1
ATOM 1417 C CA . TYR A 1 187 ? -2.814 6.803 11.169 1.00 98.81 187 TYR A CA 1
ATOM 1418 C C . TYR A 1 187 ? -1.927 6.029 12.155 1.00 98.81 187 TYR A C 1
ATOM 1420 O O . TYR A 1 187 ? -1.310 5.022 11.796 1.00 98.81 187 TYR A O 1
ATOM 1428 N N . PRO A 1 188 ? -1.852 6.457 13.430 1.00 98.38 188 PRO A N 1
ATOM 1429 C CA . PRO A 1 188 ? -0.870 5.926 14.378 1.00 98.38 188 PRO A CA 1
ATOM 1430 C C . PRO A 1 188 ? -1.031 4.420 14.640 1.00 98.38 188 PRO A C 1
ATOM 1432 O O . PRO A 1 188 ? -0.041 3.719 14.865 1.00 98.38 188 PRO A O 1
ATOM 1435 N N . ASN A 1 189 ? -2.258 3.897 14.537 1.00 98.81 189 ASN A N 1
ATOM 1436 C CA . ASN A 1 189 ? -2.562 2.478 14.727 1.00 98.81 189 ASN A CA 1
ATOM 1437 C C . ASN A 1 189 ? -2.451 1.631 13.447 1.00 98.81 189 ASN A C 1
ATOM 1439 O O . ASN A 1 189 ? -2.692 0.429 13.526 1.00 98.81 189 ASN A O 1
ATOM 1443 N N . LEU A 1 190 ? -2.035 2.202 12.307 1.00 98.94 190 LEU A N 1
ATOM 1444 C CA . LEU A 1 190 ? -1.809 1.466 11.060 1.00 98.94 190 LEU A CA 1
ATOM 1445 C C . LEU A 1 190 ? -0.711 0.410 11.262 1.00 98.94 190 LEU A C 1
ATOM 1447 O O . LEU A 1 190 ? 0.454 0.755 11.482 1.00 98.94 190 LEU A O 1
ATOM 1451 N N . GLN A 1 191 ? -1.089 -0.868 11.235 1.00 98.88 191 GLN A N 1
ATOM 1452 C CA . GLN A 1 191 ? -0.188 -1.997 11.477 1.00 98.88 191 GLN A CA 1
ATOM 1453 C C . GLN A 1 191 ? 0.363 -2.572 10.178 1.00 98.88 191 GLN A C 1
ATOM 1455 O O . GLN A 1 191 ? 1.552 -2.883 10.110 1.00 98.88 191 GLN A O 1
ATOM 1460 N N . ILE A 1 192 ? -0.496 -2.704 9.164 1.00 98.94 192 ILE A N 1
ATOM 1461 C CA . ILE A 1 192 ? -0.192 -3.397 7.911 1.00 98.94 192 ILE A CA 1
ATOM 1462 C C . ILE A 1 192 ? -0.582 -2.513 6.726 1.00 98.94 192 ILE A C 1
ATOM 1464 O O . ILE A 1 192 ? -1.694 -1.984 6.686 1.00 98.94 192 ILE A O 1
ATOM 1468 N N . ALA A 1 193 ? 0.318 -2.389 5.752 1.00 98.88 193 ALA A N 1
ATOM 1469 C CA . ALA A 1 193 ? -0.015 -1.919 4.415 1.00 98.88 193 ALA A CA 1
ATOM 1470 C C . ALA A 1 193 ? 0.286 -3.010 3.382 1.00 98.88 193 ALA A C 1
ATOM 1472 O O . ALA A 1 193 ? 1.426 -3.451 3.221 1.00 98.88 193 ALA A O 1
ATOM 1473 N N . TYR A 1 194 ? -0.756 -3.424 2.673 1.00 98.88 194 TYR A N 1
ATOM 1474 C CA . TYR A 1 194 ? -0.672 -4.296 1.515 1.00 98.88 194 TYR A CA 1
ATOM 1475 C C . TYR A 1 194 ? -0.414 -3.449 0.273 1.00 98.88 194 TYR A C 1
ATOM 1477 O O . TYR A 1 194 ? -1.178 -2.531 -0.010 1.00 98.88 194 TYR A O 1
ATOM 1485 N N . LEU A 1 195 ? 0.651 -3.739 -0.464 1.00 98.81 195 LEU A N 1
ATOM 1486 C CA . LEU A 1 195 ? 1.054 -3.001 -1.655 1.00 98.81 195 LEU A CA 1
ATOM 1487 C C . LEU A 1 195 ? 0.747 -3.811 -2.916 1.00 98.81 195 LEU A C 1
ATOM 1489 O O . LEU A 1 195 ? 1.140 -4.972 -3.017 1.00 98.81 195 LEU A O 1
ATOM 1493 N N . SER A 1 196 ? 0.096 -3.189 -3.890 1.00 98.50 196 SER A N 1
ATOM 1494 C CA . SER A 1 196 ? -0.137 -3.761 -5.217 1.00 98.50 196 SER A CA 1
ATOM 1495 C C . SER A 1 196 ? 0.526 -2.912 -6.292 1.00 98.50 196 SER A C 1
ATOM 1497 O O . SER A 1 196 ? 0.611 -1.688 -6.183 1.00 98.50 196 SER A O 1
ATOM 1499 N N . SER A 1 197 ? 0.980 -3.573 -7.352 1.00 97.50 197 SER A N 1
ATOM 1500 C CA . SER A 1 197 ? 1.404 -2.916 -8.586 1.00 97.50 197 SER A CA 1
ATOM 1501 C C . SER A 1 197 ? 0.193 -2.552 -9.443 1.00 97.50 197 SER A C 1
ATOM 1503 O O . SER A 1 197 ? -0.928 -3.004 -9.187 1.00 97.50 197 SER A O 1
ATOM 1505 N N . ARG A 1 198 ? 0.410 -1.771 -10.498 1.00 94.88 198 ARG A N 1
ATOM 1506 C CA . ARG A 1 198 ? -0.603 -1.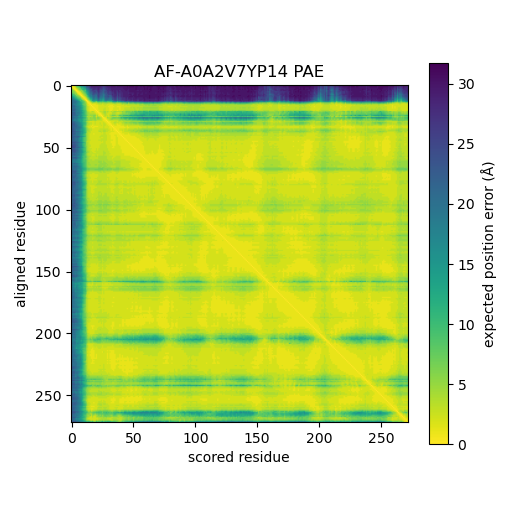527 -11.529 1.00 94.88 198 ARG A CA 1
ATOM 1507 C C . ARG A 1 198 ? -1.025 -2.840 -12.208 1.00 94.88 198 ARG A C 1
ATOM 1509 O O . ARG A 1 198 ? -0.208 -3.761 -12.320 1.00 94.88 198 ARG A O 1
ATOM 1516 N N . VAL A 1 199 ? -2.279 -2.935 -12.662 1.00 93.75 199 VAL A N 1
ATOM 1517 C CA . VAL A 1 199 ? -2.694 -4.020 -13.571 1.00 93.75 199 VAL A CA 1
ATOM 1518 C C . VAL A 1 199 ? -2.057 -3.845 -14.957 1.00 93.75 199 VAL A C 1
ATOM 1520 O O . VAL A 1 199 ? -1.399 -2.838 -15.234 1.00 93.75 199 VAL A O 1
ATOM 1523 N N . TYR A 1 200 ? -2.280 -4.815 -15.847 1.00 93.00 200 TYR A N 1
ATOM 1524 C CA . TYR A 1 200 ? -1.768 -4.784 -17.217 1.00 93.00 200 TYR A CA 1
ATOM 1525 C C . TYR A 1 200 ? -2.129 -3.488 -17.956 1.00 93.00 200 TYR A C 1
ATOM 1527 O O . TYR A 1 200 ? -3.293 -3.091 -18.038 1.00 93.00 200 TYR A O 1
ATOM 1535 N N . GLY A 1 201 ? -1.115 -2.820 -18.508 1.00 90.62 201 GLY A N 1
ATOM 1536 C CA . GLY A 1 201 ? -1.257 -1.530 -19.185 1.00 90.62 201 GLY A CA 1
ATOM 1537 C C . GLY A 1 201 ? -1.348 -1.597 -20.704 1.00 90.62 201 GLY A C 1
ATOM 1538 O O . GLY A 1 201 ? -1.470 -0.550 -21.333 1.00 90.62 201 GLY A O 1
ATOM 1539 N N . GLY A 1 202 ? -1.287 -2.783 -21.317 1.00 87.31 202 GLY A N 1
ATOM 1540 C CA . GLY A 1 202 ? -1.117 -2.899 -22.772 1.00 87.31 202 GLY A CA 1
ATOM 1541 C C . GLY A 1 202 ? -2.340 -2.516 -23.607 1.00 87.31 202 GLY A C 1
ATOM 1542 O O . GLY A 1 202 ? -2.207 -2.286 -24.803 1.00 87.31 202 GLY A O 1
ATOM 1543 N N . TYR A 1 203 ? -3.518 -2.399 -22.986 1.00 84.38 203 TYR A N 1
ATOM 1544 C CA . TYR A 1 203 ? -4.738 -1.900 -23.637 1.00 84.38 203 TYR A CA 1
ATOM 1545 C C . TYR A 1 203 ? -4.997 -0.409 -23.382 1.00 84.38 203 TYR A C 1
ATOM 1547 O O . TYR A 1 203 ? -6.045 0.109 -23.769 1.00 84.38 203 TYR A O 1
ATOM 1555 N N . ALA A 1 204 ? -4.080 0.294 -22.710 1.00 83.31 204 ALA A N 1
ATOM 1556 C CA . ALA A 1 204 ? -4.225 1.723 -22.484 1.00 83.31 204 ALA A CA 1
ATOM 1557 C C . ALA A 1 204 ? -4.172 2.481 -23.821 1.00 83.31 204 ALA A C 1
ATOM 1559 O O . ALA A 1 204 ? -3.195 2.407 -24.558 1.00 83.31 204 ALA A O 1
ATOM 1560 N N . THR A 1 205 ? -5.212 3.261 -24.114 1.00 81.50 205 THR A N 1
ATOM 1561 C CA . THR A 1 205 ? -5.275 4.139 -25.298 1.00 81.50 205 THR A CA 1
ATOM 1562 C C . THR A 1 205 ? -4.736 5.544 -25.021 1.00 81.50 205 THR A C 1
ATOM 1564 O O . THR A 1 205 ? -4.864 6.437 -25.853 1.00 81.50 205 THR A O 1
ATOM 1567 N N . THR A 1 206 ? -4.196 5.767 -23.824 1.00 83.94 206 THR A N 1
ATOM 1568 C CA . THR A 1 206 ? -3.737 7.069 -23.335 1.00 83.94 206 THR A CA 1
ATOM 1569 C C . THR A 1 206 ? -2.323 6.946 -22.780 1.00 83.94 206 THR A C 1
ATOM 1571 O O . THR A 1 206 ? -1.920 5.868 -22.346 1.00 83.94 206 THR A O 1
ATOM 1574 N N . GLU A 1 207 ? -1.603 8.061 -22.706 1.00 84.81 207 GLU A N 1
ATOM 1575 C CA . GLU A 1 207 ? -0.233 8.115 -22.174 1.00 84.81 207 GLU A CA 1
ATOM 1576 C C . GLU A 1 207 ? -0.170 8.175 -20.635 1.00 84.81 207 GLU A C 1
ATOM 1578 O O . GLU A 1 207 ? 0.872 8.492 -20.071 1.00 84.81 207 GLU A O 1
ATOM 1583 N N . TRP A 1 208 ? -1.270 7.882 -19.929 1.00 86.81 208 TRP A N 1
ATOM 1584 C CA . TRP A 1 208 ? -1.342 8.064 -18.476 1.00 86.81 208 TRP A CA 1
ATOM 1585 C C . TRP A 1 208 ? -0.345 7.183 -17.720 1.00 86.81 208 TRP A C 1
ATOM 1587 O O . TRP A 1 208 ? 0.427 7.708 -16.934 1.00 86.81 208 TRP A O 1
ATOM 1597 N N . ASN A 1 209 ? -0.345 5.866 -17.945 1.00 91.81 209 ASN A N 1
ATOM 1598 C CA . ASN A 1 209 ? 0.673 4.940 -17.425 1.00 91.81 209 ASN A CA 1
ATOM 1599 C C . ASN A 1 209 ? 0.575 3.592 -18.188 1.00 91.81 209 ASN A C 1
ATOM 1601 O O . ASN A 1 209 ? -0.002 2.635 -17.667 1.00 91.81 209 ASN A O 1
ATOM 1605 N N . PRO A 1 210 ? 0.993 3.530 -19.470 1.00 93.31 210 PRO A N 1
ATOM 1606 C CA . PRO A 1 210 ? 0.925 2.309 -20.283 1.00 93.31 210 PRO A CA 1
ATOM 1607 C C . PRO A 1 210 ? 2.048 1.317 -19.922 1.00 93.31 210 PRO A C 1
ATOM 1609 O O . PRO A 1 210 ? 2.842 1.552 -19.012 1.00 93.31 210 PRO A O 1
ATOM 1612 N N . GLU A 1 211 ? 2.156 0.205 -20.653 1.00 93.12 211 GLU A N 1
ATOM 1613 C CA . GLU A 1 211 ? 3.390 -0.595 -20.620 1.00 93.12 211 GLU A CA 1
ATOM 1614 C C . GLU A 1 211 ? 4.578 0.195 -21.208 1.00 93.12 211 GLU A C 1
ATOM 1616 O O . GLU A 1 211 ? 4.379 0.979 -22.140 1.00 93.12 211 GLU A O 1
ATOM 1621 N N . PRO A 1 212 ? 5.812 0.009 -20.699 1.00 93.19 212 PRO A N 1
ATOM 1622 C CA . PRO A 1 212 ? 6.219 -0.948 -19.661 1.00 93.19 212 PRO A CA 1
ATOM 1623 C C . PRO A 1 212 ? 6.066 -0.424 -18.220 1.00 93.19 212 PRO A C 1
ATOM 1625 O O . PRO A 1 212 ? 6.358 -1.150 -17.277 1.00 93.19 212 PRO A O 1
ATOM 1628 N N . TYR A 1 213 ? 5.619 0.819 -18.016 1.00 95.25 213 TYR A N 1
ATOM 1629 C CA . TYR A 1 213 ? 5.523 1.437 -16.684 1.00 95.25 213 TYR A CA 1
ATOM 1630 C C . TYR A 1 213 ? 4.587 0.667 -15.748 1.00 95.25 213 TYR A C 1
ATOM 1632 O O . TYR A 1 213 ? 4.885 0.484 -14.566 1.00 95.25 213 TYR A O 1
ATOM 1640 N N . ALA A 1 214 ? 3.486 0.155 -16.300 1.00 95.12 214 ALA A N 1
ATOM 1641 C CA . ALA A 1 214 ? 2.557 -0.695 -15.574 1.00 95.12 214 ALA A CA 1
ATOM 1642 C C . ALA A 1 214 ? 3.243 -1.959 -15.030 1.00 95.12 214 ALA A C 1
ATOM 1644 O O . ALA A 1 214 ? 3.175 -2.213 -13.825 1.00 95.12 214 ALA A O 1
ATOM 1645 N N . TYR A 1 215 ? 3.958 -2.707 -15.875 1.00 94.81 215 TYR A N 1
ATOM 1646 C CA . TYR A 1 215 ? 4.742 -3.867 -15.451 1.00 94.81 215 TYR A CA 1
ATOM 1647 C C . TYR A 1 215 ? 5.864 -3.494 -14.469 1.00 94.81 215 TYR A C 1
ATOM 1649 O O . TYR A 1 215 ? 6.015 -4.114 -13.414 1.00 94.81 215 TYR A O 1
ATOM 1657 N N . GLU A 1 216 ? 6.621 -2.434 -14.760 1.00 96.19 216 GLU A N 1
ATOM 1658 C CA . GLU A 1 216 ? 7.758 -1.989 -13.947 1.00 96.19 216 GLU A CA 1
ATOM 1659 C C . GLU A 1 216 ? 7.344 -1.462 -12.562 1.00 96.19 216 GLU A C 1
ATOM 1661 O O . GLU A 1 216 ? 8.149 -1.501 -11.629 1.00 96.19 216 GLU A O 1
ATOM 1666 N N . SER A 1 217 ? 6.080 -1.068 -12.365 1.00 97.25 217 SER A N 1
ATOM 1667 C CA . SER A 1 217 ? 5.554 -0.713 -11.038 1.00 97.25 217 SER A CA 1
ATOM 1668 C C . SER A 1 217 ? 5.630 -1.871 -10.026 1.00 97.25 217 SER A C 1
ATOM 1670 O O . SER A 1 217 ? 5.740 -1.634 -8.820 1.00 97.25 217 SER A O 1
ATOM 1672 N N . ALA A 1 218 ? 5.661 -3.129 -10.488 1.00 97.31 218 ALA A N 1
ATOM 1673 C CA . ALA A 1 218 ? 5.891 -4.290 -9.625 1.00 97.31 218 ALA A CA 1
ATOM 1674 C C . ALA A 1 218 ? 7.294 -4.282 -8.997 1.00 97.31 218 ALA A C 1
ATOM 1676 O O . ALA A 1 218 ? 7.450 -4.647 -7.830 1.00 97.31 218 ALA A O 1
ATOM 1677 N N . LEU A 1 219 ? 8.305 -3.778 -9.714 1.00 97.00 219 LEU A N 1
ATOM 1678 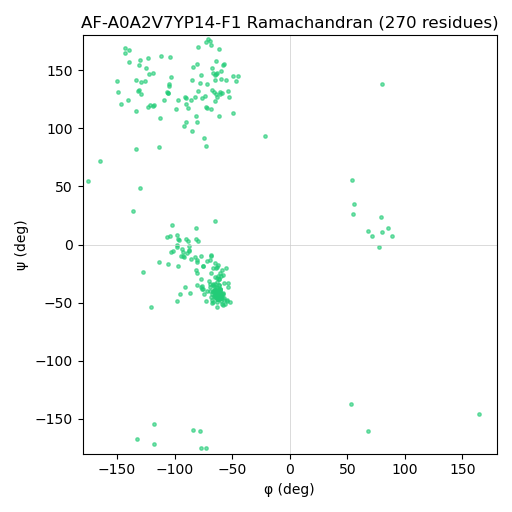C CA . LEU A 1 219 ? 9.646 -3.586 -9.158 1.00 97.00 219 LEU A CA 1
ATOM 1679 C C . LEU A 1 219 ? 9.633 -2.510 -8.067 1.00 97.00 219 LEU A C 1
ATOM 1681 O O . LEU A 1 219 ? 10.233 -2.707 -7.011 1.00 97.00 219 LEU A O 1
ATOM 1685 N N . SER A 1 220 ? 8.899 -1.409 -8.267 1.00 97.75 220 SER A N 1
ATOM 1686 C CA . SER A 1 220 ? 8.746 -0.347 -7.260 1.00 97.75 220 SER A CA 1
ATOM 1687 C C . SER A 1 220 ? 8.163 -0.865 -5.946 1.00 97.75 220 SER A C 1
ATOM 1689 O O . SER A 1 220 ? 8.658 -0.511 -4.870 1.00 97.75 220 SER A O 1
ATOM 1691 N N . VAL A 1 221 ? 7.145 -1.726 -6.025 1.00 98.50 221 VAL A N 1
ATOM 1692 C CA . VAL A 1 221 ? 6.542 -2.381 -4.857 1.00 98.50 221 VAL A CA 1
ATOM 1693 C C . VAL A 1 221 ? 7.521 -3.360 -4.213 1.00 98.50 221 VAL A C 1
ATOM 1695 O O . VAL A 1 221 ? 7.785 -3.257 -3.010 1.00 98.50 221 VAL A O 1
ATOM 1698 N N . ARG A 1 222 ? 8.122 -4.256 -5.007 1.00 97.31 222 ARG A N 1
ATOM 1699 C CA . ARG A 1 222 ? 9.089 -5.247 -4.515 1.00 97.31 222 ARG A CA 1
ATOM 1700 C C . ARG A 1 222 ? 10.226 -4.585 -3.750 1.00 97.31 222 ARG A C 1
ATOM 1702 O O . ARG A 1 222 ? 10.550 -5.011 -2.647 1.00 97.31 222 ARG A O 1
ATOM 1709 N N . TRP A 1 223 ? 10.819 -3.533 -4.309 1.00 97.44 223 TRP A N 1
ATOM 1710 C CA . TRP A 1 223 ? 11.947 -2.846 -3.688 1.00 97.44 223 TRP A CA 1
ATOM 1711 C C . TRP A 1 223 ? 11.595 -2.234 -2.332 1.00 97.44 223 TRP A C 1
ATOM 1713 O O . TRP A 1 223 ? 12.430 -2.278 -1.436 1.00 97.44 223 TRP A O 1
ATOM 1723 N N . ASN A 1 224 ? 10.373 -1.729 -2.139 1.00 98.38 224 ASN A N 1
ATOM 1724 C CA . ASN A 1 224 ? 9.931 -1.239 -0.830 1.00 98.38 224 ASN A CA 1
ATOM 1725 C C . ASN A 1 224 ? 9.852 -2.364 0.211 1.00 98.38 224 ASN A C 1
ATOM 1727 O O . ASN A 1 224 ? 10.349 -2.211 1.327 1.00 98.38 224 ASN A O 1
ATOM 1731 N N . ILE A 1 225 ? 9.277 -3.509 -0.164 1.00 98.44 225 ILE A N 1
ATOM 1732 C CA . ILE A 1 225 ? 9.133 -4.668 0.727 1.00 98.44 225 ILE A CA 1
ATOM 1733 C C . ILE A 1 225 ? 10.505 -5.265 1.057 1.00 98.44 225 ILE A C 1
ATOM 1735 O O . ILE A 1 225 ? 10.826 -5.462 2.227 1.00 98.44 225 ILE A O 1
ATOM 1739 N N . LEU A 1 226 ? 11.352 -5.487 0.048 1.00 97.25 226 LEU A N 1
ATOM 1740 C CA . LEU A 1 226 ? 12.709 -6.002 0.248 1.00 97.25 226 LEU A CA 1
ATOM 1741 C C . LEU A 1 226 ? 13.599 -5.016 1.010 1.00 97.25 226 LEU A C 1
ATOM 1743 O O . LEU A 1 226 ? 14.421 -5.434 1.825 1.00 97.25 226 LEU A O 1
ATOM 1747 N N . GLY A 1 227 ? 13.421 -3.713 0.783 1.00 97.62 227 GLY A N 1
ATOM 1748 C CA . GLY A 1 227 ? 14.096 -2.663 1.538 1.00 97.62 227 GLY A CA 1
ATOM 1749 C C . GLY A 1 227 ? 13.749 -2.730 3.023 1.00 97.62 227 GLY A C 1
ATOM 1750 O O . GLY A 1 227 ? 14.650 -2.712 3.859 1.00 97.62 227 GLY A O 1
ATOM 1751 N N . GLN A 1 228 ? 12.465 -2.898 3.355 1.00 98.38 228 GLN A N 1
ATOM 1752 C CA . GLN A 1 228 ? 12.038 -3.101 4.736 1.00 98.38 228 GLN A CA 1
ATOM 1753 C C . GLN A 1 228 ? 12.613 -4.397 5.322 1.00 98.38 228 GLN A C 1
ATOM 1755 O O . GLN A 1 228 ? 13.235 -4.341 6.376 1.00 98.38 228 GLN A O 1
ATOM 1760 N N . ILE A 1 229 ? 12.495 -5.538 4.636 1.00 98.06 229 ILE A N 1
ATOM 1761 C CA . ILE A 1 229 ? 13.056 -6.824 5.099 1.00 98.06 229 ILE A CA 1
ATOM 1762 C C . ILE A 1 229 ? 14.556 -6.696 5.398 1.00 98.06 229 ILE A C 1
ATOM 1764 O O . ILE A 1 229 ? 15.019 -7.069 6.478 1.00 98.06 229 ILE A O 1
ATOM 1768 N N . THR A 1 230 ? 15.314 -6.109 4.470 1.00 96.94 230 THR A N 1
ATOM 1769 C CA . THR A 1 230 ? 16.762 -5.909 4.615 1.00 96.94 230 THR A CA 1
ATOM 1770 C C . THR A 1 230 ? 17.077 -5.016 5.810 1.00 96.94 230 THR A C 1
ATOM 1772 O O . THR A 1 230 ? 17.925 -5.371 6.634 1.00 96.94 230 THR A O 1
ATOM 1775 N N . LEU A 1 231 ? 16.370 -3.890 5.945 1.00 97.69 231 LEU A N 1
ATOM 1776 C CA . LEU A 1 231 ? 16.546 -2.964 7.060 1.00 97.69 231 LEU A CA 1
ATOM 1777 C C . LEU A 1 231 ? 16.277 -3.650 8.402 1.00 97.69 231 LEU A C 1
ATOM 1779 O O . LEU A 1 231 ? 17.066 -3.492 9.328 1.00 97.69 231 LEU A O 1
ATOM 1783 N N . MET A 1 232 ? 15.211 -4.443 8.506 1.00 98.00 232 MET A N 1
ATOM 1784 C CA . MET A 1 232 ? 14.856 -5.109 9.761 1.00 98.00 232 MET A CA 1
ATOM 1785 C C . MET A 1 232 ? 15.843 -6.207 10.157 1.00 98.00 232 MET A C 1
ATOM 1787 O O . MET A 1 232 ? 16.100 -6.394 11.344 1.00 98.00 232 MET A O 1
ATOM 1791 N N . ARG A 1 233 ? 16.416 -6.918 9.180 1.00 97.25 233 ARG A N 1
ATOM 1792 C CA . ARG A 1 233 ? 17.414 -7.969 9.427 1.00 97.25 233 ARG A CA 1
ATOM 1793 C C . ARG A 1 233 ? 18.790 -7.420 9.776 1.00 97.25 233 ARG A C 1
ATOM 1795 O O . ARG A 1 233 ? 19.503 -8.013 10.578 1.00 97.25 233 ARG A O 1
ATOM 1802 N N . THR A 1 234 ? 19.187 -6.328 9.127 1.00 96.69 234 THR A N 1
ATOM 1803 C CA . THR A 1 234 ? 20.586 -5.870 9.129 1.00 96.69 234 THR A CA 1
ATOM 1804 C C . THR A 1 234 ? 20.799 -4.538 9.841 1.00 96.69 234 THR A C 1
ATOM 1806 O O . THR A 1 234 ? 21.936 -4.176 10.132 1.00 96.69 234 THR A O 1
ATOM 1809 N N . GLY A 1 235 ? 19.731 -3.784 10.104 1.00 95.69 235 GLY A N 1
ATOM 1810 C CA . GLY A 1 235 ? 19.807 -2.397 10.559 1.00 95.69 235 GLY A CA 1
ATOM 1811 C C . GLY A 1 235 ? 20.268 -1.412 9.478 1.00 95.69 235 GLY A C 1
ATOM 1812 O O . GLY A 1 235 ? 20.490 -0.243 9.791 1.00 95.69 235 GLY A O 1
ATOM 1813 N N . PHE A 1 236 ? 20.413 -1.849 8.220 1.00 93.94 236 PHE A N 1
ATOM 1814 C CA . PHE A 1 236 ? 20.953 -1.045 7.126 1.00 93.94 236 PHE A CA 1
ATOM 1815 C C . PHE A 1 236 ? 20.059 -1.061 5.877 1.00 93.94 236 PHE A C 1
ATOM 1817 O O . PHE A 1 236 ? 19.538 -2.096 5.470 1.00 93.94 236 PHE A O 1
ATOM 1824 N N . LEU A 1 237 ? 19.926 0.105 5.237 1.00 93.38 237 LEU A N 1
ATOM 1825 C CA . LEU A 1 237 ? 19.250 0.284 3.954 1.00 93.38 237 LEU A CA 1
ATOM 1826 C C . LEU A 1 237 ? 20.128 1.144 3.040 1.00 93.38 237 LEU A C 1
ATOM 1828 O O . LEU A 1 237 ? 20.366 2.316 3.322 1.00 93.38 237 LEU A O 1
ATOM 1832 N N . TRP A 1 238 ? 20.602 0.559 1.940 1.00 86.06 238 TRP A N 1
ATOM 1833 C CA . TRP A 1 238 ? 21.486 1.238 0.984 1.00 86.06 238 TRP A CA 1
ATOM 1834 C C . TRP A 1 238 ? 20.734 2.154 0.008 1.00 86.06 238 TRP A C 1
ATOM 1836 O O . TRP A 1 238 ? 21.313 3.091 -0.541 1.00 86.06 238 TRP A O 1
ATOM 1846 N N . ASP A 1 239 ? 19.449 1.883 -0.226 1.00 90.50 239 ASP A N 1
ATOM 1847 C CA . ASP A 1 239 ? 18.636 2.608 -1.195 1.00 90.50 239 ASP A CA 1
ATOM 1848 C C . ASP A 1 239 ? 18.049 3.884 -0.586 1.00 90.50 239 ASP A C 1
ATOM 1850 O O . ASP A 1 239 ? 17.003 3.886 0.073 1.00 90.50 239 ASP A O 1
ATOM 1854 N N . THR A 1 240 ? 18.721 5.001 -0.847 1.00 89.31 240 THR A N 1
ATOM 1855 C CA . THR A 1 240 ? 18.338 6.317 -0.326 1.00 89.31 240 THR A CA 1
ATOM 1856 C C . THR A 1 240 ? 16.989 6.817 -0.847 1.00 89.31 240 THR A C 1
ATOM 1858 O O . THR A 1 240 ? 16.419 7.725 -0.244 1.00 89.31 240 THR A O 1
ATOM 1861 N N . ARG A 1 241 ? 16.438 6.234 -1.923 1.00 92.75 241 ARG A N 1
ATOM 1862 C CA . ARG A 1 241 ? 15.134 6.640 -2.481 1.00 92.75 241 ARG A CA 1
ATOM 1863 C C . ARG A 1 241 ? 13.965 6.113 -1.659 1.00 92.75 241 ARG A C 1
ATOM 1865 O O . ARG A 1 241 ? 12.923 6.757 -1.630 1.00 92.75 241 ARG A O 1
ATOM 1872 N N . ILE A 1 242 ? 14.127 4.968 -0.995 1.00 92.62 242 ILE A N 1
ATOM 1873 C CA . ILE A 1 242 ? 13.104 4.412 -0.101 1.00 92.62 242 ILE A CA 1
ATOM 1874 C C . ILE A 1 242 ? 13.078 5.220 1.204 1.00 92.62 242 ILE A C 1
ATOM 1876 O O . ILE A 1 242 ? 12.010 5.603 1.676 1.00 92.62 242 ILE A O 1
ATOM 1880 N N . GLY A 1 243 ? 14.241 5.565 1.761 1.00 87.81 243 GLY A N 1
ATOM 1881 C CA . GLY A 1 243 ? 14.321 6.249 3.056 1.00 87.81 243 GLY A CA 1
ATOM 1882 C C . GLY A 1 243 ? 13.865 5.354 4.223 1.00 87.81 243 GLY A C 1
ATOM 1883 O O . GLY A 1 243 ? 13.845 4.134 4.081 1.00 87.81 243 GLY A O 1
ATOM 1884 N N . PRO A 1 244 ? 13.509 5.918 5.391 1.00 91.44 244 PRO A N 1
ATOM 1885 C CA . PRO A 1 244 ? 13.145 5.122 6.563 1.00 91.44 244 PRO A CA 1
ATOM 1886 C C . PRO A 1 244 ? 11.892 4.274 6.317 1.00 91.44 244 PRO A C 1
ATOM 1888 O O . PRO A 1 244 ? 10.853 4.802 5.906 1.00 91.44 244 PRO A O 1
ATOM 1891 N N . VAL A 1 245 ? 12.011 2.968 6.574 1.00 96.44 245 VAL A N 1
ATOM 1892 C CA . VAL A 1 245 ? 10.930 1.973 6.458 1.00 96.44 245 VAL A CA 1
ATOM 1893 C C . VAL A 1 245 ? 10.903 1.001 7.651 1.00 96.44 245 VAL A C 1
ATOM 1895 O O . VAL A 1 245 ? 10.469 -0.142 7.524 1.00 96.44 245 VAL A O 1
ATOM 1898 N N . ASP A 1 246 ? 11.358 1.446 8.825 1.00 97.81 246 ASP A N 1
ATOM 1899 C CA . ASP A 1 246 ? 11.398 0.644 10.052 1.00 97.81 246 ASP A CA 1
ATOM 1900 C C . ASP A 1 246 ? 10.022 0.622 10.747 1.00 97.81 246 ASP A C 1
ATOM 1902 O O . ASP A 1 246 ? 9.549 1.621 11.302 1.00 97.81 246 ASP A O 1
ATOM 1906 N N . TYR A 1 247 ? 9.365 -0.542 10.744 1.00 97.75 247 TYR A N 1
ATOM 1907 C CA . TYR A 1 247 ? 8.060 -0.703 11.391 1.00 97.75 247 TYR A CA 1
ATOM 1908 C C . TYR A 1 247 ? 8.135 -0.773 12.926 1.00 97.75 247 TYR A C 1
ATOM 1910 O O . TYR A 1 247 ? 7.112 -0.605 13.595 1.00 97.75 247 TYR A O 1
ATOM 1918 N N . LEU A 1 248 ? 9.297 -1.066 13.528 1.00 97.19 248 LEU A N 1
ATOM 1919 C CA . LEU A 1 248 ? 9.469 -1.093 14.990 1.00 97.19 248 LEU A CA 1
ATOM 1920 C C . LEU A 1 248 ? 9.562 0.328 15.540 1.00 97.19 248 LEU A C 1
ATOM 1922 O O . LEU A 1 248 ? 8.999 0.596 16.600 1.00 97.19 248 LEU A O 1
ATOM 1926 N N . LYS A 1 249 ? 10.189 1.240 14.793 1.00 96.88 249 LYS A N 1
ATOM 1927 C CA . LYS A 1 249 ? 10.204 2.680 15.104 1.00 96.88 249 LYS A CA 1
ATOM 1928 C C . LYS A 1 249 ? 8.888 3.382 14.784 1.00 96.88 249 LYS A C 1
ATOM 1930 O O . LYS A 1 249 ? 8.625 4.456 15.313 1.00 96.88 249 LYS A O 1
ATOM 1935 N N . GLY A 1 250 ? 8.055 2.761 13.951 1.00 96.50 250 GLY A N 1
ATOM 1936 C CA . GLY A 1 250 ? 6.797 3.342 13.502 1.00 96.50 250 GLY A CA 1
ATOM 1937 C C . GLY A 1 250 ? 6.974 4.361 12.379 1.00 96.50 250 GLY A C 1
ATOM 1938 O O . GLY A 1 250 ? 6.091 5.195 12.209 1.00 96.50 250 GLY A O 1
ATOM 1939 N N . ASP A 1 251 ? 8.066 4.279 11.610 1.00 97.62 251 ASP A N 1
ATOM 1940 C CA . ASP A 1 251 ? 8.275 5.125 10.427 1.00 97.62 251 ASP A CA 1
ATOM 1941 C C . ASP A 1 251 ? 7.214 4.824 9.356 1.00 97.62 251 ASP A C 1
ATOM 1943 O O . ASP A 1 251 ? 6.682 5.721 8.710 1.00 97.62 251 ASP A O 1
ATOM 1947 N N . VAL A 1 252 ? 6.885 3.542 9.194 1.00 98.62 252 VAL A N 1
ATOM 1948 C CA . VAL A 1 252 ? 5.895 2.992 8.254 1.00 98.62 252 VAL A CA 1
ATOM 1949 C C . VAL A 1 252 ? 5.165 1.810 8.916 1.00 98.62 252 VAL A C 1
ATOM 1951 O O . VAL A 1 252 ? 5.637 1.302 9.940 1.00 98.62 252 VAL A O 1
ATOM 1954 N N . PRO A 1 253 ? 4.022 1.329 8.390 1.00 98.75 253 PRO A N 1
ATOM 1955 C CA . PRO A 1 253 ? 3.503 0.020 8.782 1.00 98.75 253 PRO A CA 1
ATOM 1956 C C . PRO A 1 253 ? 4.385 -1.128 8.275 1.00 98.75 253 PRO A C 1
ATOM 1958 O O . PRO A 1 253 ? 5.297 -0.942 7.466 1.00 98.75 253 PRO A O 1
ATOM 1961 N N . TRP A 1 254 ? 4.085 -2.344 8.721 1.00 98.88 254 TRP A N 1
ATOM 1962 C CA . TRP A 1 254 ? 4.631 -3.538 8.087 1.00 98.88 254 TRP A CA 1
ATOM 1963 C C . TRP A 1 254 ? 4.080 -3.672 6.662 1.00 98.88 254 TRP A C 1
ATOM 1965 O O . TRP A 1 254 ? 2.877 -3.519 6.441 1.00 98.88 254 TRP A O 1
ATOM 1975 N N . LEU A 1 255 ? 4.970 -3.910 5.700 1.00 98.88 255 LEU A N 1
ATOM 1976 C CA . LEU A 1 255 ? 4.679 -3.913 4.271 1.00 98.88 255 LEU A CA 1
ATOM 1977 C C . LEU A 1 255 ? 4.675 -5.340 3.737 1.00 98.88 255 LEU A C 1
ATOM 1979 O O . LEU A 1 255 ? 5.633 -6.089 3.923 1.00 98.88 255 LEU A O 1
ATOM 1983 N N . ALA A 1 256 ? 3.643 -5.701 2.991 1.00 98.69 256 ALA A N 1
ATOM 1984 C CA . ALA A 1 256 ? 3.621 -6.936 2.219 1.00 98.69 256 ALA A CA 1
ATOM 1985 C C . ALA A 1 256 ? 2.900 -6.733 0.900 1.00 98.69 256 ALA A C 1
ATOM 1987 O O . ALA A 1 256 ? 2.257 -5.709 0.684 1.00 98.69 256 ALA A O 1
ATOM 1988 N N . TRP A 1 257 ? 3.002 -7.720 0.018 1.00 98.56 257 TRP A N 1
ATOM 1989 C CA . TRP A 1 257 ? 2.197 -7.722 -1.187 1.00 98.56 257 TRP A CA 1
ATOM 1990 C C . TRP A 1 257 ? 0.720 -7.841 -0.830 1.00 98.56 257 TRP A C 1
ATOM 1992 O O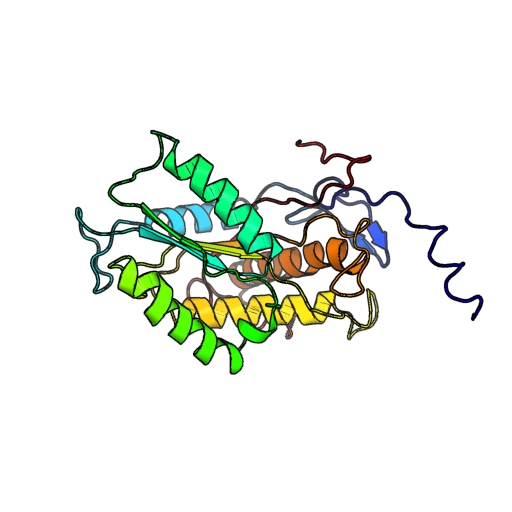 . TRP A 1 257 ? 0.319 -8.709 -0.055 1.00 98.56 257 TRP A O 1
ATOM 2002 N N . GLY A 1 258 ? -0.072 -6.938 -1.395 1.00 97.00 258 GLY A N 1
ATOM 2003 C CA . GLY A 1 258 ? -1.495 -7.149 -1.597 1.00 97.00 258 GLY A CA 1
ATOM 2004 C C . GLY A 1 258 ? -1.736 -8.051 -2.807 1.00 97.00 258 GLY A C 1
ATOM 2005 O O . GLY A 1 258 ? -0.823 -8.748 -3.257 1.00 97.00 258 GLY A O 1
ATOM 2006 N N . PRO A 1 259 ? -2.949 -8.039 -3.377 1.00 94.31 259 PRO A N 1
ATOM 2007 C CA . PRO A 1 259 ? -3.214 -8.798 -4.590 1.00 94.31 259 PRO A CA 1
ATOM 2008 C C . PRO A 1 259 ? -2.310 -8.319 -5.738 1.00 94.31 259 PRO A C 1
ATOM 2010 O O . PRO A 1 259 ? -2.229 -7.122 -6.026 1.00 94.31 259 PRO A O 1
ATOM 2013 N N . TYR A 1 260 ? -1.630 -9.250 -6.406 1.00 95.06 260 TYR A N 1
ATOM 2014 C CA . TYR A 1 260 ? -0.895 -8.967 -7.637 1.00 95.06 260 TYR A CA 1
ATOM 2015 C C . TYR A 1 260 ? -1.831 -9.171 -8.830 1.00 95.06 260 TYR A C 1
ATOM 2017 O O . TYR A 1 260 ? -2.174 -10.296 -9.171 1.00 95.06 260 TYR A O 1
ATOM 2025 N N . LEU A 1 261 ? -2.286 -8.068 -9.427 1.00 93.31 261 LEU A N 1
ATOM 2026 C CA . LEU A 1 261 ? -3.411 -8.058 -10.373 1.00 93.31 261 LEU A CA 1
ATOM 2027 C C . LEU A 1 261 ? -2.994 -7.853 -11.837 1.00 93.31 261 LEU A C 1
ATOM 2029 O O . LEU A 1 261 ? -3.839 -7.674 -12.712 1.00 93.31 261 LEU A O 1
ATOM 2033 N N . TRP A 1 262 ? -1.694 -7.835 -12.124 1.00 93.56 262 TRP A N 1
ATOM 2034 C CA . TRP A 1 262 ? -1.220 -7.743 -13.499 1.00 93.56 262 TRP A CA 1
ATOM 2035 C C . TRP A 1 262 ? -1.462 -9.080 -14.204 1.00 93.56 262 TRP A C 1
ATOM 2037 O O . TRP A 1 262 ? -0.921 -10.109 -13.808 1.00 93.56 262 TRP A O 1
ATOM 2047 N N . ALA A 1 263 ? -2.273 -9.056 -15.256 1.00 86.81 263 ALA A N 1
ATOM 2048 C CA . ALA A 1 263 ? -2.491 -10.188 -16.140 1.00 86.81 263 ALA A CA 1
ATOM 2049 C C . ALA A 1 263 ? -2.736 -9.659 -17.553 1.00 86.81 263 ALA A C 1
ATOM 2051 O O . ALA A 1 263 ? -3.666 -8.885 -17.791 1.00 86.81 263 ALA A O 1
ATOM 2052 N N . ASN A 1 264 ? -1.902 -10.073 -18.500 1.00 80.44 264 ASN A N 1
ATOM 2053 C CA . ASN A 1 264 ? -2.199 -9.895 -19.913 1.00 80.44 264 ASN A CA 1
ATOM 2054 C C . ASN A 1 264 ? -3.252 -10.954 -20.269 1.00 80.44 264 ASN A C 1
ATOM 2056 O O . ASN A 1 264 ? -3.032 -12.127 -20.008 1.00 80.44 264 ASN A O 1
ATOM 2060 N N . GLY A 1 265 ? -4.399 -10.589 -20.848 1.00 76.50 265 GLY A N 1
ATOM 2061 C CA . GLY A 1 265 ? -5.501 -11.539 -21.087 1.00 76.50 265 GLY A CA 1
ATOM 2062 C C . GLY A 1 265 ? -5.119 -12.796 -21.891 1.00 76.50 265 GLY A C 1
ATOM 2063 O O . GLY A 1 265 ? -5.806 -13.809 -21.809 1.00 76.50 265 GLY A O 1
ATOM 2064 N N . THR A 1 266 ? -4.014 -12.752 -22.643 1.00 81.00 266 THR A N 1
ATOM 2065 C CA . THR A 1 266 ? -3.449 -13.901 -23.384 1.00 81.00 266 THR A CA 1
ATOM 2066 C C . THR A 1 266 ? -2.359 -14.670 -22.625 1.00 81.00 266 THR A C 1
ATOM 2068 O O . THR A 1 266 ? -1.963 -15.754 -23.045 1.00 81.00 266 THR A O 1
ATOM 2071 N N . MET A 1 267 ? -1.890 -14.126 -21.505 1.00 80.31 267 MET A N 1
ATOM 2072 C CA . MET A 1 267 ? -0.918 -14.706 -20.582 1.00 80.31 267 MET A CA 1
ATOM 2073 C C . MET A 1 267 ? -1.428 -14.544 -19.141 1.00 80.31 267 MET A C 1
ATOM 2075 O O . MET A 1 267 ? -1.063 -13.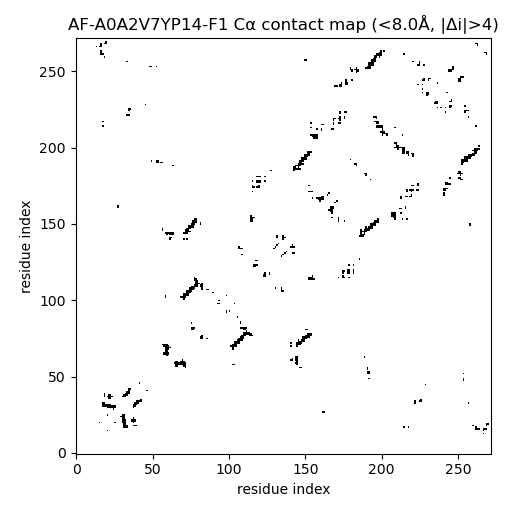577 -18.457 1.00 80.31 267 MET A O 1
ATOM 2079 N N . PRO A 1 268 ? -2.309 -15.448 -18.682 1.00 83.44 268 PRO A N 1
ATOM 2080 C CA . PRO A 1 268 ? -2.782 -15.409 -17.309 1.00 83.44 268 PRO A CA 1
ATOM 2081 C C . PRO A 1 268 ? -1.623 -15.660 -16.343 1.00 83.44 268 PRO A C 1
ATOM 2083 O O . PRO A 1 268 ? -0.615 -16.272 -16.707 1.00 83.44 268 PRO A O 1
ATOM 2086 N N . ARG A 1 269 ? -1.799 -15.218 -15.099 1.00 88.69 269 ARG A N 1
ATOM 2087 C CA . ARG A 1 269 ? -0.910 -15.619 -14.011 1.00 88.69 269 ARG A CA 1
ATOM 2088 C C . ARG A 1 269 ? -1.095 -17.110 -13.741 1.00 88.69 269 ARG A C 1
ATOM 2090 O O . ARG A 1 269 ? -2.199 -17.639 -13.892 1.00 88.69 269 ARG A O 1
ATOM 2097 N N . SER A 1 270 ? -0.036 -17.794 -13.326 1.00 89.38 270 SER A N 1
ATOM 2098 C CA . SER A 1 270 ? -0.096 -19.232 -13.029 1.00 89.38 270 SER A CA 1
ATOM 2099 C C . SER A 1 270 ? -1.028 -19.577 -11.859 1.00 89.38 270 SER A C 1
ATOM 2101 O O . SER A 1 270 ? -1.496 -20.711 -11.760 1.00 89.38 270 SER A O 1
ATOM 2103 N N . ASP A 1 271 ? -1.330 -18.601 -11.001 1.00 86.25 271 ASP A N 1
ATOM 2104 C CA . ASP A 1 271 ? -2.209 -18.708 -9.837 1.00 86.25 271 ASP A CA 1
ATOM 2105 C C . ASP A 1 271 ? -3.659 -18.248 -10.091 1.00 86.25 271 ASP A C 1
ATOM 2107 O O . ASP A 1 271 ? -4.463 -18.278 -9.157 1.00 86.25 271 ASP A O 1
ATOM 2111 N N . GLY A 1 272 ? -4.006 -17.884 -11.335 1.00 73.38 272 GLY A N 1
ATOM 2112 C CA . GLY A 1 272 ? -5.346 -17.437 -11.750 1.00 73.38 272 GLY A CA 1
ATOM 2113 C C . GLY A 1 272 ? -5.534 -15.935 -11.624 1.00 73.38 272 GLY A C 1
ATOM 2114 O O . GLY A 1 272 ? -6.102 -15.485 -10.608 1.00 73.38 272 GLY A O 1
#

Solvent-accessible surface area (backbone atoms only — not comparable to full-atom values): 14573 Å² total; per-residue (Å²): 139,71,83,74,68,70,69,72,76,77,70,76,65,84,74,63,36,53,64,70,32,15,73,46,65,46,82,96,72,43,61,21,19,62,39,68,92,20,29,71,59,73,54,69,68,59,45,53,50,48,52,60,38,53,72,69,64,56,32,13,31,71,86,41,48,82,32,98,87,14,32,31,26,39,36,33,42,30,16,39,67,48,29,54,52,47,53,54,52,49,54,52,49,75,70,37,87,86,51,58,74,81,36,50,44,82,44,81,65,21,35,70,91,46,38,33,62,53,42,15,81,76,50,20,58,64,48,54,50,46,42,46,65,72,49,32,49,77,67,76,47,39,56,36,18,28,28,36,37,42,36,31,61,49,56,68,58,61,84,40,61,81,82,56,91,81,8,38,40,57,52,49,22,21,34,53,33,41,21,39,30,48,50,20,68,66,15,73,50,33,33,40,33,25,39,27,36,41,43,58,18,82,81,56,91,52,71,46,53,28,61,65,53,13,64,39,28,42,55,19,49,34,50,51,38,52,44,29,54,44,24,74,75,67,76,49,71,90,60,76,57,44,55,77,48,46,48,88,83,51,40,14,36,45,64,43,75,39,72,80,61,42,45,48,93,91,48,69,43,94,86,107

Foldseek 3Di:
DDPPVVVVVPDPPPDAQLLRQFCPDDPPRDTGELAPRRHVDDDPVLVVLLVVLVVLQAFADQVLHHDPQHAAEEEEAEEPVSLVVLVVVVVVLVVDPVHPPRHYDYWYLYYYPDALVCLAPPNVVVSLVCCQPPTQVVVVHHLSNHAEYEYEGAAFLFDADDDPPPGRLLLLLLSVLRSQQSSLVSRVNHAEYAYEAAAAFCPPPDSGQHPPRRVSSSVSLSCLLNQQVCCVVPVDGPSPSNPDDDCVVSSGHSYHHDDHRYQDPVRGHPVD

Radius of gyration: 18.78 Å; Cα contacts (8 Å, |Δi|>4): 517; chains: 1; bounding box: 44×38×62 Å

Sequence (272 aa):
MNGNVLLAILAVSILIPFNDLGPSPYAYGYFGGLYEDGSNTIPADHLAAGLSRAALIVPRDSNGHPSPSGKIVFLTAGFGETERISNAFFDLARADPRVDHDAVVMINAAHEGYDSAVWTPPQSDVNLNRIRDTLLTPAHVSEKQVQVAWVQMVTNFPYHPLPPADSDAYRLKGAIAAAMRALKSRYPNLQIAYLSSRVYGGYATTEWNPEPYAYESALSVRWNILGQITLMRTGFLWDTRIGPVDYLKGDVPWLAWGPYLWANGTMPRSDG

Mean predicted aligned error: 4.93 Å